Protein AF-A0A932C5V2-F1 (afdb_monomer_lite)

pLDDT: mean 72.01, std 18.65, range [31.61, 94.44]

Foldseek 3Di:
DVLLLVLLVVLLVVLLVLVVVCVVVCCLPPVVVVSVLCVVVNLVSNLVSLLVSLQVVLVPDPVSADALCRLLVSLLSSLLSNLLSNLVSLLCCCVPVNVCSLVRVLVVVLVVLVVVVHDPVLNVVLSVVSSVCPPSNNRSNVSSVVSSVSSSLSSQLNSLLSHPDNDVVSNVVSLVSLLVVLCVVLCVVVVSSPVPDDDDPDPSCPVSVVSSVVSSVVSSVVSVPPDPPPPPPDD

Structure (mmCIF, N/CA/C/O backbone):
data_AF-A0A932C5V2-F1
#
_entry.id   AF-A0A932C5V2-F1
#
loop_
_atom_site.group_PDB
_atom_site.id
_atom_site.type_symbol
_atom_site.label_atom_id
_atom_site.label_alt_id
_atom_site.label_comp_id
_atom_site.label_asym_id
_atom_site.label_entity_id
_atom_site.label_seq_id
_atom_site.pdbx_PDB_ins_code
_atom_site.Cartn_x
_atom_site.Cartn_y
_atom_site.Cartn_z
_atom_site.occupancy
_atom_site.B_iso_or_equiv
_atom_site.auth_seq_id
_atom_site.auth_comp_id
_atom_site.auth_asym_id
_atom_site.auth_atom_id
_atom_site.pdbx_PDB_model_num
ATOM 1 N N . MET A 1 1 ? 6.348 4.954 -20.102 1.00 56.16 1 MET A N 1
ATOM 2 C CA . MET A 1 1 ? 5.196 5.536 -19.348 1.00 56.16 1 MET A CA 1
ATOM 3 C C . MET A 1 1 ? 3.890 4.768 -19.527 1.00 56.16 1 MET A C 1
ATOM 5 O O . MET A 1 1 ? 3.265 4.492 -18.511 1.00 56.16 1 MET A O 1
ATOM 9 N N . LYS A 1 2 ? 3.459 4.425 -20.757 1.00 61.97 2 LYS A N 1
ATOM 10 C CA . LYS A 1 2 ? 2.202 3.673 -20.978 1.00 61.97 2 LYS A CA 1
ATOM 11 C C . LYS A 1 2 ? 2.132 2.383 -20.141 1.00 61.97 2 LYS A C 1
ATOM 13 O O . LYS A 1 2 ? 1.098 2.111 -19.545 1.00 61.97 2 LYS A O 1
ATOM 18 N N . ASN A 1 3 ? 3.258 1.680 -20.006 1.00 80.50 3 ASN A N 1
ATOM 19 C CA . ASN A 1 3 ? 3.347 0.437 -19.241 1.00 80.50 3 ASN A CA 1
ATOM 20 C C . ASN A 1 3 ? 3.127 0.666 -17.736 1.00 80.50 3 ASN A C 1
ATOM 22 O O . ASN A 1 3 ? 2.270 0.027 -17.140 1.00 80.50 3 ASN A O 1
ATOM 26 N N . TYR A 1 4 ? 3.806 1.634 -17.114 1.00 87.94 4 TYR A N 1
ATOM 27 C CA . TYR A 1 4 ? 3.673 1.880 -15.669 1.00 87.94 4 TYR A CA 1
ATOM 28 C C . TYR A 1 4 ? 2.250 2.232 -15.223 1.00 87.94 4 TYR A C 1
ATOM 30 O O . TYR A 1 4 ? 1.791 1.738 -14.196 1.00 87.94 4 TYR A O 1
ATOM 38 N N . ALA A 1 5 ? 1.535 3.051 -15.999 1.00 89.25 5 ALA A N 1
ATOM 39 C CA . ALA A 1 5 ? 0.147 3.388 -15.689 1.00 89.25 5 ALA A CA 1
ATOM 40 C C . ALA A 1 5 ? -0.777 2.163 -15.803 1.00 89.25 5 ALA A C 1
ATOM 42 O O . ALA A 1 5 ? -1.642 1.973 -14.950 1.00 89.25 5 ALA A O 1
ATOM 43 N N . LEU A 1 6 ? -0.555 1.304 -16.807 1.00 92.12 6 LEU A N 1
ATOM 44 C CA . LEU A 1 6 ? -1.294 0.053 -16.978 1.00 92.12 6 LEU A CA 1
ATOM 45 C C . LEU A 1 6 ? -1.080 -0.887 -15.783 1.00 92.12 6 LEU A C 1
ATOM 47 O O . LEU A 1 6 ? -2.052 -1.356 -15.199 1.00 92.12 6 LEU A O 1
ATOM 51 N N . TYR A 1 7 ? 0.170 -1.118 -15.371 1.00 91.06 7 TYR A N 1
ATOM 52 C CA . TYR A 1 7 ? 0.460 -1.956 -14.202 1.00 91.06 7 TYR A CA 1
ATOM 53 C C . TYR A 1 7 ? -0.066 -1.343 -12.899 1.00 91.06 7 TYR A C 1
ATOM 55 O O . TYR A 1 7 ? -0.495 -2.081 -12.017 1.00 91.06 7 TYR A O 1
ATOM 63 N N . GLY A 1 8 ? -0.105 -0.012 -12.786 1.00 91.44 8 GLY A N 1
ATOM 64 C CA . GLY A 1 8 ? -0.752 0.675 -11.665 1.00 91.44 8 GLY A CA 1
ATOM 65 C C . GLY A 1 8 ? -2.262 0.427 -11.616 1.00 91.44 8 GLY A C 1
ATOM 66 O O . GLY A 1 8 ? -2.806 0.142 -10.549 1.00 91.44 8 GLY A O 1
ATOM 67 N N . LEU A 1 9 ? -2.931 0.461 -12.772 1.00 93.75 9 LEU A N 1
ATOM 68 C CA . LEU A 1 9 ? -4.352 0.135 -12.895 1.00 93.75 9 LEU A CA 1
ATOM 69 C C . LEU A 1 9 ? -4.626 -1.342 -12.585 1.00 93.75 9 LEU A C 1
ATOM 71 O O . LEU A 1 9 ? -5.523 -1.638 -11.800 1.00 93.75 9 LEU A O 1
ATOM 75 N N . ILE A 1 10 ? -3.833 -2.259 -13.150 1.00 93.62 10 ILE A N 1
ATOM 76 C CA . ILE A 1 10 ? -3.930 -3.701 -12.870 1.00 93.62 10 ILE A CA 1
ATOM 77 C C . ILE A 1 10 ? -3.758 -3.953 -11.371 1.00 93.62 10 ILE A C 1
ATOM 79 O O . ILE A 1 10 ? -4.532 -4.709 -10.788 1.00 93.62 10 ILE A O 1
ATOM 83 N N . ASN A 1 11 ? -2.790 -3.285 -10.736 1.00 92.94 11 ASN A N 1
ATOM 84 C CA . ASN A 1 11 ? -2.569 -3.396 -9.301 1.00 92.94 11 ASN A CA 1
ATOM 85 C C . ASN A 1 11 ? -3.788 -2.947 -8.492 1.00 92.94 11 ASN A C 1
ATOM 87 O O . ASN A 1 11 ? -4.226 -3.666 -7.597 1.00 92.94 11 ASN A O 1
ATOM 91 N N . ALA A 1 12 ? -4.347 -1.781 -8.817 1.00 93.19 12 ALA A N 1
ATOM 92 C CA . ALA A 1 12 ? -5.523 -1.267 -8.125 1.00 93.19 12 ALA A CA 1
ATOM 93 C C . ALA A 1 12 ? -6.726 -2.204 -8.276 1.00 93.19 12 ALA A C 1
ATOM 95 O O . ALA A 1 12 ? -7.346 -2.579 -7.286 1.00 93.19 12 ALA A O 1
ATOM 96 N N . VAL A 1 13 ? -7.007 -2.659 -9.500 1.00 94.12 13 VAL A N 1
ATOM 97 C CA . VAL A 1 13 ? -8.107 -3.595 -9.769 1.00 94.12 13 VAL A CA 1
ATOM 98 C C . VAL A 1 13 ? -7.901 -4.913 -9.021 1.00 94.12 13 VAL A C 1
ATOM 100 O O . VAL A 1 13 ? -8.832 -5.392 -8.379 1.00 94.12 13 VAL A O 1
ATOM 103 N N . ALA A 1 14 ? -6.693 -5.481 -9.042 1.00 92.62 14 ALA A N 1
ATOM 104 C CA . ALA A 1 14 ? -6.392 -6.725 -8.336 1.00 92.62 14 ALA A CA 1
ATOM 105 C C . ALA A 1 14 ? -6.593 -6.591 -6.818 1.00 92.62 14 ALA A C 1
ATOM 107 O O . ALA A 1 14 ? -7.247 -7.436 -6.205 1.00 92.62 14 ALA A O 1
ATOM 108 N N . VAL A 1 15 ? -6.081 -5.512 -6.217 1.00 89.62 15 VAL A N 1
ATOM 109 C CA . VAL A 1 15 ? -6.231 -5.234 -4.780 1.00 89.62 15 VAL A CA 1
ATOM 110 C C . VAL A 1 15 ? -7.696 -4.995 -4.412 1.00 89.62 15 VAL A C 1
ATOM 112 O O . VAL A 1 15 ? -8.163 -5.532 -3.408 1.00 89.62 15 VAL A O 1
ATOM 115 N N . THR A 1 16 ? -8.443 -4.247 -5.226 1.00 90.50 16 THR A N 1
ATOM 116 C CA . THR A 1 16 ? -9.878 -4.006 -5.027 1.00 90.50 16 THR A CA 1
ATOM 117 C C . THR A 1 16 ? -10.687 -5.298 -5.099 1.00 90.50 16 THR A C 1
ATOM 119 O O . THR A 1 16 ? -11.446 -5.582 -4.176 1.00 90.50 16 THR A O 1
ATOM 122 N N . LEU A 1 17 ? -10.508 -6.109 -6.146 1.00 91.88 17 LEU A N 1
ATOM 123 C CA . LEU A 1 17 ? -11.233 -7.374 -6.301 1.00 91.88 17 LEU A CA 1
ATOM 124 C C . LEU A 1 17 ? -10.942 -8.333 -5.147 1.00 91.88 17 LEU A C 1
ATOM 126 O O . LEU A 1 17 ? -11.855 -8.953 -4.606 1.00 91.88 17 LEU A O 1
ATOM 130 N N . PHE A 1 18 ? -9.680 -8.419 -4.731 1.00 88.88 18 PHE A N 1
ATOM 131 C CA . PHE A 1 18 ? -9.296 -9.260 -3.606 1.00 88.88 18 PHE A CA 1
ATOM 132 C C . PHE A 1 18 ? -9.854 -8.723 -2.280 1.00 88.88 18 PHE A C 1
ATOM 134 O O . PHE A 1 18 ? -10.326 -9.497 -1.454 1.00 88.88 18 PHE A O 1
ATOM 141 N N . SER A 1 19 ? -9.874 -7.402 -2.082 1.00 86.44 19 SER A N 1
ATOM 142 C CA . SER A 1 19 ? -10.483 -6.776 -0.901 1.00 86.44 19 SER A CA 1
ATOM 143 C C . SER A 1 19 ? -11.994 -7.027 -0.823 1.00 86.44 19 SER A C 1
ATOM 145 O O . SER A 1 19 ? -12.497 -7.369 0.248 1.00 86.44 19 SER A O 1
ATOM 147 N N . LEU A 1 20 ? -12.705 -6.951 -1.953 1.00 87.06 20 LEU A N 1
ATOM 148 C CA . LEU A 1 20 ? -14.120 -7.326 -2.038 1.00 87.06 20 LEU A CA 1
ATOM 149 C C . LEU A 1 20 ? -14.332 -8.809 -1.733 1.00 87.06 20 LEU A C 1
ATOM 151 O O . LEU A 1 20 ? -15.267 -9.152 -1.016 1.00 87.06 20 LEU A O 1
ATOM 155 N N . LEU A 1 21 ? -13.454 -9.687 -2.221 1.00 88.50 21 LEU A N 1
ATOM 156 C CA . LEU A 1 21 ? -13.521 -11.111 -1.907 1.00 88.50 21 LEU A CA 1
ATOM 157 C C . LEU A 1 21 ? -13.385 -11.350 -0.398 1.00 88.50 21 LEU A C 1
ATOM 159 O O . LEU A 1 21 ? -14.211 -12.057 0.164 1.00 88.50 21 LEU A O 1
ATOM 163 N N . LEU A 1 22 ? -12.429 -10.695 0.273 1.00 84.50 22 LEU A N 1
ATOM 164 C CA . LEU A 1 22 ? -12.279 -10.784 1.734 1.00 84.50 22 LEU A CA 1
ATOM 165 C C . LEU A 1 22 ? -13.505 -10.267 2.495 1.00 84.50 22 LEU A C 1
ATOM 167 O O . LEU A 1 22 ? -13.818 -10.770 3.575 1.00 84.50 22 LEU A O 1
ATOM 171 N N . TYR A 1 23 ? -14.181 -9.255 1.954 1.00 83.75 23 TYR A N 1
ATOM 172 C CA . TYR A 1 23 ? -15.435 -8.766 2.511 1.00 83.75 23 TYR A CA 1
ATOM 173 C C . TYR A 1 23 ? -16.558 -9.802 2.356 1.00 83.75 23 TYR A C 1
ATOM 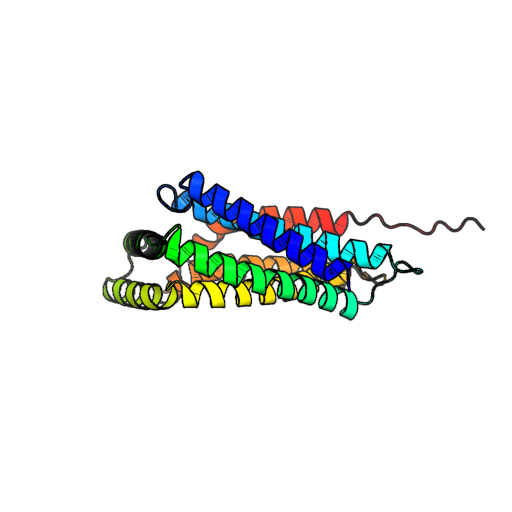175 O O . TYR A 1 23 ? -17.176 -10.174 3.350 1.00 83.75 23 TYR A O 1
ATOM 183 N N . PHE A 1 24 ? -16.773 -10.333 1.147 1.00 84.38 24 PHE A N 1
ATOM 184 C CA . PHE A 1 24 ? -17.824 -11.325 0.886 1.00 84.38 24 PHE A CA 1
ATOM 185 C C . PHE A 1 24 ? -17.609 -12.653 1.616 1.00 84.38 24 PHE A C 1
ATOM 187 O O . PHE A 1 24 ? -18.580 -13.310 1.976 1.00 84.38 24 PHE A O 1
ATOM 194 N N . THR A 1 25 ? -16.361 -13.051 1.869 1.00 83.44 25 THR A N 1
ATOM 195 C CA . THR A 1 25 ? -16.049 -14.259 2.648 1.00 83.44 25 THR A CA 1
ATOM 196 C C . THR A 1 25 ? -16.114 -14.035 4.163 1.00 83.44 25 THR A C 1
ATOM 198 O O . THR A 1 25 ? -15.687 -14.906 4.916 1.00 83.44 25 THR A O 1
ATOM 201 N N . GLY A 1 26 ? -16.554 -12.862 4.631 1.00 79.44 26 GLY A N 1
ATOM 202 C CA . GLY A 1 26 ? -16.666 -12.544 6.059 1.00 79.44 26 GLY A CA 1
ATOM 203 C C . GLY A 1 26 ? -15.327 -12.379 6.790 1.00 79.44 26 GLY A C 1
ATOM 204 O O . GLY A 1 26 ? -15.296 -12.181 8.003 1.00 79.44 26 GLY A O 1
ATOM 205 N N . LEU A 1 27 ? -14.195 -12.400 6.074 1.00 77.75 27 LEU A N 1
ATOM 206 C CA . LEU A 1 27 ? -12.857 -12.247 6.665 1.00 77.75 27 LEU A CA 1
ATOM 207 C C . LEU A 1 27 ? -12.605 -10.813 7.159 1.00 77.75 27 LEU A C 1
ATOM 209 O O . LEU A 1 27 ? -11.683 -10.575 7.933 1.00 77.75 27 LEU A O 1
ATOM 213 N N . GLN A 1 28 ? -13.421 -9.846 6.732 1.00 66.81 28 GLN A N 1
ATOM 214 C CA . GLN A 1 28 ? -13.396 -8.470 7.242 1.00 66.81 28 GLN A CA 1
ATOM 215 C C . GLN A 1 28 ? -14.442 -8.188 8.334 1.00 66.81 28 GLN A C 1
ATOM 217 O O . GLN A 1 28 ? -14.478 -7.065 8.836 1.00 66.81 28 GLN A O 1
ATOM 222 N N . THR A 1 29 ? -15.293 -9.157 8.683 1.00 72.38 29 THR A N 1
ATOM 223 C CA . THR A 1 29 ? -16.414 -8.965 9.617 1.00 72.38 29 THR A CA 1
ATOM 224 C C . THR A 1 29 ? -16.396 -10.004 10.737 1.00 72.38 29 THR A C 1
ATOM 226 O O . THR A 1 29 ? -16.117 -9.659 11.880 1.00 72.38 29 THR A O 1
ATOM 229 N N . GLU A 1 30 ? -16.634 -11.274 10.415 1.00 69.12 30 GLU A N 1
ATOM 230 C CA . GLU A 1 30 ? -16.841 -12.360 11.384 1.00 69.12 30 GLU A CA 1
ATOM 231 C C . GLU A 1 30 ? -15.536 -13.075 11.763 1.00 69.12 30 GLU A C 1
ATOM 233 O O . GLU A 1 30 ? -15.346 -13.463 12.914 1.00 69.12 30 GLU A O 1
ATOM 238 N N . HIS A 1 31 ? -14.603 -13.198 10.816 1.00 75.50 31 HIS A N 1
ATOM 239 C CA . HIS A 1 31 ? -13.351 -13.947 10.979 1.00 75.50 31 HIS A CA 1
ATOM 240 C C . HIS A 1 31 ? -12.123 -13.035 10.912 1.00 75.50 31 HIS A C 1
ATOM 242 O O . HIS A 1 31 ? -11.203 -13.248 10.119 1.00 75.50 31 HIS A O 1
ATOM 248 N N . LEU A 1 32 ? -12.121 -11.971 11.720 1.00 70.12 32 LEU A N 1
ATOM 249 C CA . LEU A 1 32 ? -11.043 -10.973 11.748 1.00 70.12 32 LEU A CA 1
ATOM 250 C C . LEU A 1 32 ? -9.691 -11.536 12.206 1.00 70.12 32 LEU A C 1
ATOM 252 O O . LEU A 1 32 ? -8.641 -11.057 11.775 1.00 70.12 32 LEU A O 1
ATOM 256 N N . ASP A 1 33 ? -9.706 -12.555 13.058 1.00 67.88 33 ASP A N 1
ATOM 257 C CA . ASP A 1 33 ? -8.522 -13.278 13.518 1.00 67.88 33 ASP A CA 1
ATOM 258 C C . ASP A 1 33 ? -7.743 -13.898 12.350 1.00 67.88 33 ASP A C 1
ATOM 260 O O . ASP A 1 33 ? -6.527 -13.721 12.252 1.00 67.88 33 ASP A O 1
ATOM 264 N N . ILE A 1 34 ? -8.451 -14.532 11.415 1.00 71.50 34 ILE A N 1
ATOM 265 C CA . ILE A 1 34 ? -7.886 -15.103 10.189 1.00 71.50 34 ILE A CA 1
ATOM 266 C C . ILE A 1 34 ? -7.685 -14.005 9.134 1.00 71.50 34 ILE A C 1
ATOM 268 O O . ILE A 1 34 ? -6.662 -13.966 8.446 1.00 71.50 34 ILE A O 1
ATOM 272 N N . GLY A 1 35 ? -8.628 -13.071 9.027 1.00 67.31 35 GLY A N 1
ATOM 273 C CA . GLY A 1 35 ? -8.656 -12.019 8.014 1.00 67.31 35 GLY A CA 1
ATOM 274 C C . GLY A 1 35 ? -7.445 -11.093 8.026 1.00 67.31 35 GLY A C 1
ATOM 275 O O . GLY A 1 35 ? -6.959 -10.708 6.959 1.00 67.31 35 GLY A O 1
ATOM 276 N N . VAL A 1 36 ? -6.882 -10.799 9.204 1.00 67.56 36 VAL A N 1
ATOM 277 C CA . VAL A 1 36 ? -5.630 -10.026 9.311 1.00 67.56 36 VAL A CA 1
ATOM 278 C C . VAL A 1 36 ? -4.467 -10.741 8.612 1.00 67.56 36 VAL A C 1
ATOM 280 O O . VAL A 1 36 ? -3.609 -10.081 8.026 1.00 67.56 36 VAL A O 1
ATOM 283 N N . HIS A 1 37 ? -4.442 -12.076 8.591 1.00 72.06 37 HIS A N 1
ATOM 284 C CA . HIS A 1 37 ? -3.401 -12.820 7.882 1.00 72.06 37 HIS A CA 1
ATOM 285 C C . HIS A 1 37 ? -3.577 -12.770 6.358 1.00 72.06 37 HIS A C 1
ATOM 287 O O . HIS A 1 37 ? -2.590 -12.717 5.622 1.00 72.06 37 HIS A O 1
ATOM 293 N N . PHE A 1 38 ? -4.816 -12.709 5.871 1.00 73.88 38 PHE A N 1
ATOM 294 C CA . PHE A 1 38 ? -5.101 -12.589 4.439 1.00 73.88 38 PHE A CA 1
ATOM 295 C C . PHE A 1 38 ? -4.723 -11.219 3.860 1.00 73.88 38 PHE A C 1
ATOM 297 O O . PHE A 1 38 ? -4.444 -11.120 2.665 1.00 73.88 38 PHE A O 1
ATOM 304 N N . GLN A 1 39 ? -4.608 -10.179 4.692 1.00 70.75 39 GLN A N 1
ATOM 305 C CA . GLN A 1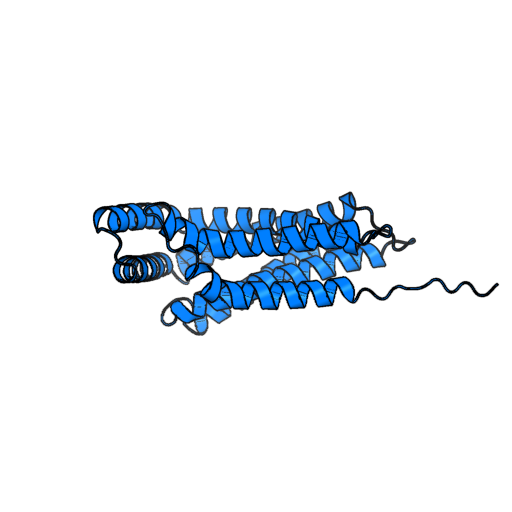 39 ? -4.078 -8.875 4.267 1.00 70.75 39 GLN A CA 1
ATOM 306 C C . GLN A 1 39 ? -2.636 -8.978 3.737 1.00 70.75 39 GLN A C 1
ATOM 308 O O . GLN A 1 39 ? -2.239 -8.209 2.863 1.00 70.75 39 GLN A O 1
ATOM 313 N N . TRP A 1 40 ? -1.852 -9.968 4.179 1.00 71.88 40 TRP A N 1
ATOM 314 C CA . TRP A 1 40 ? -0.512 -10.198 3.633 1.00 71.88 40 TRP A CA 1
ATOM 315 C C . TRP A 1 40 ? -0.536 -10.649 2.170 1.00 71.88 40 TRP A C 1
ATOM 317 O O . TRP A 1 40 ? 0.374 -10.308 1.415 1.00 71.88 40 TRP A O 1
ATOM 327 N N . LEU A 1 41 ? -1.588 -11.347 1.731 1.00 78.94 41 LEU A N 1
ATOM 328 C CA . LEU A 1 41 ? -1.737 -11.749 0.329 1.00 78.94 41 LEU A CA 1
ATOM 329 C C . LEU A 1 41 ? -1.926 -10.535 -0.589 1.00 78.94 41 LEU A C 1
ATOM 331 O O . LEU A 1 41 ? -1.416 -10.537 -1.711 1.00 78.94 41 LEU A O 1
ATOM 335 N N . LEU A 1 42 ? -2.569 -9.467 -0.103 1.00 82.38 42 LEU A N 1
ATOM 336 C CA . LEU A 1 42 ? -2.682 -8.198 -0.833 1.00 82.38 42 LEU A CA 1
ATOM 337 C C . LEU A 1 42 ? -1.312 -7.545 -1.053 1.00 82.38 42 LEU A C 1
ATOM 339 O O . LEU A 1 42 ? -1.022 -7.060 -2.151 1.00 82.38 42 LEU A O 1
ATOM 343 N N . ALA A 1 43 ? -0.448 -7.574 -0.034 1.00 81.56 43 ALA A N 1
ATOM 344 C CA . ALA A 1 43 ? 0.911 -7.047 -0.129 1.00 81.56 43 ALA A CA 1
ATOM 345 C C . ALA A 1 43 ? 1.768 -7.852 -1.122 1.00 81.56 43 ALA A C 1
ATOM 347 O O . ALA A 1 43 ? 2.463 -7.265 -1.952 1.00 81.56 43 ALA A O 1
ATOM 348 N N . ILE A 1 44 ? 1.675 -9.188 -1.093 1.00 82.81 44 ILE A N 1
ATOM 349 C CA . ILE A 1 44 ? 2.374 -10.066 -2.049 1.00 82.81 44 ILE A CA 1
ATOM 350 C C . ILE A 1 44 ? 1.888 -9.803 -3.474 1.00 82.81 44 ILE A C 1
ATOM 352 O O . ILE A 1 44 ? 2.702 -9.619 -4.376 1.00 82.81 44 ILE A O 1
ATOM 356 N N . THR A 1 45 ? 0.570 -9.748 -3.671 1.00 85.12 45 THR A N 1
ATOM 357 C CA . THR A 1 45 ? -0.034 -9.471 -4.980 1.00 85.12 45 THR A CA 1
ATOM 358 C C . THR A 1 45 ? 0.473 -8.140 -5.526 1.00 85.12 45 THR A C 1
ATOM 360 O O . THR A 1 45 ? 0.935 -8.075 -6.665 1.00 85.12 45 THR A O 1
ATOM 363 N N . SER A 1 46 ? 0.502 -7.104 -4.681 1.00 87.50 46 SER A N 1
ATOM 364 C CA . SER A 1 46 ? 1.012 -5.790 -5.073 1.00 87.50 46 SER A CA 1
ATOM 365 C C . SER A 1 46 ? 2.489 -5.815 -5.450 1.00 87.50 46 SER A C 1
ATOM 367 O O . SER A 1 46 ? 2.889 -5.245 -6.467 1.00 87.50 46 SER A O 1
ATOM 369 N N . PHE A 1 47 ? 3.308 -6.515 -4.665 1.00 87.38 47 PHE A N 1
ATOM 370 C CA . PHE A 1 47 ? 4.728 -6.677 -4.956 1.00 87.38 47 PHE A CA 1
ATOM 371 C C . PHE A 1 47 ? 4.960 -7.367 -6.307 1.00 87.38 47 PHE A C 1
ATOM 373 O O . PHE A 1 47 ? 5.773 -6.897 -7.105 1.00 87.38 47 PHE A O 1
ATOM 380 N N . VAL A 1 48 ? 4.242 -8.460 -6.584 1.00 86.81 48 VAL A N 1
ATOM 381 C CA . VAL A 1 48 ? 4.381 -9.223 -7.835 1.00 86.81 48 VAL A CA 1
ATOM 382 C C . VAL A 1 48 ? 3.986 -8.371 -9.039 1.00 86.81 48 VAL A C 1
ATOM 384 O O . VAL A 1 48 ? 4.710 -8.356 -10.032 1.00 86.81 48 VAL A O 1
ATOM 387 N N . ILE A 1 49 ? 2.891 -7.615 -8.954 1.00 89.50 49 ILE A N 1
ATOM 388 C CA . ILE A 1 49 ? 2.442 -6.755 -10.059 1.00 89.50 49 ILE A CA 1
ATOM 389 C C . ILE A 1 49 ? 3.447 -5.628 -10.321 1.00 89.50 49 ILE A C 1
ATOM 391 O O . ILE A 1 49 ? 3.796 -5.372 -11.475 1.00 89.50 49 ILE A O 1
ATOM 395 N N . ILE A 1 50 ? 3.972 -4.995 -9.267 1.00 89.44 50 ILE A N 1
ATOM 396 C CA . ILE A 1 50 ? 5.019 -3.972 -9.398 1.00 89.44 50 ILE A CA 1
ATOM 397 C C . ILE A 1 50 ? 6.288 -4.577 -10.007 1.00 89.44 50 ILE A C 1
ATOM 399 O O . ILE A 1 50 ? 6.879 -3.979 -10.906 1.00 89.44 50 ILE A O 1
ATOM 403 N N . TYR A 1 51 ? 6.685 -5.778 -9.579 1.00 87.00 51 TYR A N 1
ATOM 404 C CA . TYR A 1 51 ? 7.814 -6.497 -10.165 1.00 87.00 51 TYR A CA 1
ATOM 405 C C . TYR A 1 51 ? 7.630 -6.750 -11.658 1.00 87.00 51 TYR A C 1
ATOM 407 O O . TYR A 1 51 ? 8.540 -6.452 -12.431 1.00 87.00 51 TYR A O 1
ATOM 415 N N . LEU A 1 52 ? 6.464 -7.256 -12.066 1.00 86.81 52 LEU A N 1
ATOM 416 C CA . LEU A 1 52 ? 6.156 -7.506 -13.472 1.00 86.81 52 LEU A CA 1
ATOM 417 C C . LEU A 1 52 ? 6.172 -6.209 -14.285 1.00 86.81 52 LEU A C 1
ATOM 419 O O . LEU A 1 52 ? 6.767 -6.190 -15.355 1.00 86.81 52 LEU A O 1
ATOM 423 N N . GLY A 1 53 ? 5.626 -5.112 -13.756 1.00 87.94 53 GLY A N 1
ATOM 424 C CA . GLY A 1 53 ? 5.640 -3.827 -14.458 1.00 87.94 53 GLY A CA 1
ATOM 425 C C . GLY A 1 53 ? 7.033 -3.218 -14.618 1.00 87.94 53 GLY A C 1
ATOM 426 O O . GLY A 1 53 ? 7.357 -2.658 -15.664 1.00 87.94 53 GLY A O 1
ATOM 427 N N . VAL A 1 54 ? 7.886 -3.361 -13.604 1.00 87.50 54 VAL A N 1
ATOM 428 C CA . VAL A 1 54 ? 9.294 -2.934 -13.657 1.00 87.50 54 VAL A CA 1
ATOM 429 C C . VAL A 1 54 ? 10.101 -3.841 -14.599 1.00 87.50 54 VAL A C 1
ATOM 431 O O . VAL A 1 54 ? 10.966 -3.356 -15.327 1.00 87.50 54 VAL A O 1
ATOM 434 N N . LYS A 1 55 ? 9.814 -5.147 -14.615 1.00 84.81 55 LYS A N 1
ATOM 435 C CA . LYS A 1 55 ? 10.453 -6.123 -15.507 1.00 84.81 55 LYS A CA 1
ATOM 436 C C . LYS A 1 55 ? 10.088 -5.872 -16.975 1.00 84.81 55 LYS A C 1
ATOM 438 O O . LYS A 1 55 ? 10.990 -5.809 -17.803 1.00 84.81 55 LYS A O 1
ATOM 443 N N . GLU A 1 56 ? 8.813 -5.653 -17.278 1.00 86.94 56 GLU A N 1
ATOM 444 C CA . GLU A 1 56 ? 8.329 -5.368 -18.635 1.00 86.94 56 GLU A CA 1
ATOM 445 C C . GLU A 1 56 ? 8.985 -4.103 -19.217 1.00 86.94 56 GLU A C 1
ATOM 447 O O . GLU A 1 56 ? 9.457 -4.091 -20.356 1.00 86.94 56 GLU A O 1
ATOM 452 N N . GLU A 1 57 ? 9.111 -3.025 -18.429 1.00 85.88 57 GLU A N 1
ATOM 453 C CA . GLU A 1 57 ? 9.806 -1.823 -18.916 1.00 85.88 57 GLU A CA 1
ATOM 454 C C . GLU A 1 57 ? 11.296 -2.092 -19.183 1.00 85.88 57 GLU A C 1
ATOM 456 O O . GLU A 1 57 ? 11.899 -1.485 -20.066 1.00 85.88 57 GLU A O 1
ATOM 461 N N . ARG A 1 58 ? 11.928 -3.002 -18.440 1.00 82.94 58 ARG A N 1
ATOM 462 C CA . ARG A 1 58 ? 13.305 -3.390 -18.744 1.00 82.94 58 ARG A CA 1
ATOM 463 C C . ARG A 1 58 ? 13.382 -4.152 -20.066 1.00 82.94 58 ARG A C 1
ATOM 465 O O . ARG A 1 58 ? 14.275 -3.863 -20.854 1.00 82.94 58 ARG A O 1
ATOM 472 N N . GLU A 1 59 ? 12.489 -5.108 -20.299 1.00 83.25 59 GLU A N 1
ATOM 473 C CA . GLU A 1 59 ? 12.513 -5.975 -21.487 1.00 83.25 59 GLU A CA 1
ATOM 474 C C . GLU A 1 59 ? 12.167 -5.219 -22.776 1.00 83.25 59 GLU A C 1
ATOM 476 O O . GLU A 1 59 ? 12.711 -5.518 -23.836 1.00 83.25 59 GLU A O 1
ATOM 481 N N . THR A 1 60 ? 11.345 -4.176 -22.675 1.00 84.38 60 THR A N 1
ATOM 482 C CA . THR A 1 60 ? 10.997 -3.297 -23.804 1.00 84.38 60 THR A CA 1
ATOM 483 C C . THR A 1 60 ? 12.107 -2.311 -24.190 1.00 84.38 60 THR A C 1
ATOM 485 O O . THR A 1 60 ? 12.004 -1.648 -25.225 1.00 84.38 60 THR A O 1
ATOM 488 N N . ARG A 1 61 ? 13.185 -2.191 -23.399 1.00 83.31 61 ARG A N 1
ATOM 489 C CA . ARG A 1 61 ? 14.329 -1.331 -23.741 1.00 83.31 61 ARG A CA 1
ATOM 490 C C . ARG A 1 61 ? 15.250 -2.014 -24.757 1.00 83.31 61 ARG A C 1
ATOM 492 O O . ARG A 1 61 ? 15.551 -3.192 -24.580 1.00 83.31 61 ARG A O 1
ATOM 499 N N . PRO A 1 62 ? 15.793 -1.278 -25.748 1.00 77.44 62 PRO A N 1
ATOM 500 C CA . PRO A 1 62 ? 16.647 -1.853 -26.795 1.00 77.44 62 PRO A CA 1
ATOM 501 C C . PRO A 1 62 ? 17.887 -2.583 -26.267 1.00 77.44 62 PRO A C 1
ATOM 503 O O . PRO A 1 62 ? 18.334 -3.558 -26.857 1.00 77.44 62 PRO A O 1
ATOM 506 N N . ASP A 1 63 ? 18.449 -2.110 -25.156 1.00 77.88 63 ASP A N 1
ATOM 507 C CA . ASP A 1 63 ? 19.634 -2.679 -24.516 1.00 77.88 63 ASP A CA 1
ATOM 508 C C . ASP A 1 63 ? 19.285 -3.639 -23.363 1.00 77.88 63 ASP A C 1
ATOM 510 O O . ASP A 1 63 ? 20.175 -4.226 -22.745 1.00 77.88 63 ASP A O 1
ATOM 514 N N . GLN A 1 64 ? 17.993 -3.787 -23.045 1.00 76.50 64 GLN A N 1
ATOM 515 C CA . GLN A 1 64 ? 17.475 -4.519 -21.885 1.00 76.50 64 GLN A CA 1
ATOM 516 C C . GLN A 1 64 ? 18.155 -4.126 -20.561 1.00 76.50 64 GLN A C 1
ATOM 518 O O . GLN A 1 64 ? 18.209 -4.910 -19.594 1.00 76.50 64 GLN A O 1
ATOM 523 N N . ARG A 1 65 ? 18.709 -2.905 -20.494 1.00 74.12 65 ARG A N 1
ATOM 524 C CA . ARG A 1 65 ? 19.380 -2.379 -19.304 1.00 74.12 65 ARG A CA 1
ATOM 525 C C . ARG A 1 65 ? 18.453 -1.402 -18.618 1.00 74.12 65 ARG A C 1
ATOM 527 O O . ARG A 1 65 ? 17.863 -0.512 -19.223 1.00 74.12 65 ARG A O 1
ATOM 534 N N . MET A 1 66 ? 18.392 -1.528 -17.302 1.00 80.06 66 MET A N 1
ATOM 535 C CA . MET A 1 66 ? 17.728 -0.550 -16.465 1.00 80.06 66 MET A CA 1
ATOM 536 C C . MET A 1 66 ? 18.689 -0.045 -15.397 1.00 80.06 66 MET A C 1
ATOM 538 O O . MET A 1 66 ? 19.469 -0.808 -14.823 1.00 80.06 66 MET A O 1
ATOM 542 N N . SER A 1 67 ? 18.673 1.268 -15.173 1.00 84.12 67 SER A N 1
ATOM 543 C CA . SER A 1 67 ? 19.428 1.893 -14.091 1.00 84.12 67 SER A CA 1
ATOM 544 C C . SER A 1 67 ? 18.667 1.750 -12.774 1.00 84.12 67 SER A C 1
ATOM 546 O O . SER A 1 67 ? 17.441 1.666 -12.755 1.00 84.12 67 SER A O 1
ATOM 548 N N . TYR A 1 68 ? 19.381 1.812 -11.652 1.00 79.81 68 TYR A N 1
ATOM 549 C CA . TYR A 1 68 ? 18.761 1.739 -10.328 1.00 79.81 68 TYR A CA 1
ATOM 550 C C . TYR A 1 68 ? 17.643 2.781 -10.140 1.00 79.81 68 TYR A C 1
ATOM 552 O O . TYR A 1 68 ? 16.549 2.453 -9.691 1.00 79.81 68 TYR A O 1
ATOM 560 N N . GLY A 1 69 ? 17.899 4.033 -10.538 1.00 82.06 69 GLY A N 1
ATOM 561 C CA . GLY A 1 69 ? 16.924 5.120 -10.421 1.00 82.06 69 GLY A CA 1
ATOM 562 C C . GLY A 1 69 ? 15.699 4.938 -11.317 1.00 82.06 69 GLY A C 1
ATOM 563 O O . GLY A 1 69 ? 14.604 5.319 -10.920 1.00 82.06 69 GLY A O 1
ATOM 564 N N . SER A 1 70 ? 15.852 4.309 -12.489 1.00 85.62 70 SER A N 1
ATOM 565 C CA . SER A 1 70 ? 14.705 4.012 -13.359 1.00 85.62 70 SER A CA 1
ATOM 566 C C . SER A 1 70 ? 13.868 2.844 -12.839 1.00 85.62 70 SER A C 1
ATOM 568 O O . SER A 1 70 ? 12.646 2.924 -12.903 1.00 85.62 70 SER A O 1
ATOM 570 N N . ALA A 1 71 ? 14.490 1.830 -12.230 1.00 85.94 71 ALA A N 1
ATOM 571 C CA . ALA A 1 71 ? 13.778 0.746 -11.554 1.00 85.94 71 ALA A CA 1
ATOM 572 C C . ALA A 1 71 ? 12.983 1.241 -10.334 1.00 85.94 71 ALA A C 1
ATOM 574 O O . ALA A 1 71 ? 11.795 0.950 -10.196 1.00 85.94 71 ALA A O 1
ATOM 575 N N . PHE A 1 72 ? 13.629 2.036 -9.475 1.00 89.06 72 PHE A N 1
ATOM 576 C CA . PHE A 1 72 ? 12.990 2.645 -8.310 1.00 89.06 72 PHE A CA 1
ATOM 577 C C . PHE A 1 72 ? 11.870 3.609 -8.724 1.00 89.06 72 PHE A C 1
ATOM 579 O O . PHE A 1 72 ? 10.748 3.498 -8.233 1.00 89.06 72 PHE A O 1
ATOM 586 N N . GLY A 1 73 ? 12.148 4.512 -9.669 1.00 89.31 73 GLY A N 1
ATOM 587 C CA . GLY A 1 73 ? 11.157 5.455 -10.186 1.00 89.31 73 GLY A CA 1
ATOM 588 C C . GLY A 1 73 ? 9.965 4.755 -10.840 1.00 89.31 73 GLY A C 1
ATOM 589 O O . GLY A 1 73 ? 8.832 5.171 -10.626 1.00 89.31 73 GLY A O 1
ATOM 590 N N . GLY A 1 74 ? 10.196 3.657 -11.567 1.00 90.88 74 GLY A N 1
ATOM 591 C CA . GLY A 1 74 ? 9.133 2.831 -12.142 1.00 90.88 74 GLY A CA 1
ATOM 592 C C . GLY A 1 74 ? 8.201 2.253 -11.075 1.00 90.88 74 GLY A C 1
ATOM 593 O O . GLY A 1 74 ? 6.987 2.409 -11.177 1.00 90.88 74 GLY A O 1
ATOM 594 N N . ALA A 1 75 ? 8.755 1.669 -10.009 1.00 91.31 75 ALA A N 1
ATOM 595 C CA . ALA A 1 75 ? 7.961 1.134 -8.901 1.00 91.31 75 ALA A CA 1
ATOM 596 C C . ALA A 1 75 ? 7.142 2.217 -8.175 1.00 91.31 75 ALA A C 1
ATOM 598 O O . ALA A 1 75 ? 5.966 1.998 -7.883 1.00 91.31 75 ALA A O 1
ATOM 599 N N . VAL A 1 76 ? 7.734 3.395 -7.940 1.00 93.69 76 VAL A N 1
ATOM 600 C CA . VAL A 1 76 ? 7.043 4.548 -7.332 1.00 93.69 76 VAL A CA 1
ATOM 601 C C . VAL A 1 76 ? 5.925 5.076 -8.232 1.00 93.69 76 VAL A C 1
ATOM 603 O O . VAL A 1 76 ? 4.857 5.426 -7.742 1.00 93.69 76 VAL A O 1
ATOM 606 N N . LEU A 1 77 ? 6.129 5.127 -9.550 1.00 93.31 77 LEU A N 1
ATOM 607 C CA . LEU A 1 77 ? 5.095 5.578 -10.485 1.00 93.31 77 LEU A CA 1
ATOM 608 C C . LEU A 1 77 ? 3.917 4.599 -10.552 1.00 93.31 77 LEU A C 1
ATOM 610 O O . LEU A 1 77 ? 2.766 5.035 -10.537 1.00 93.31 77 LEU A O 1
ATOM 614 N N . ILE A 1 78 ? 4.192 3.289 -10.580 1.00 93.94 78 ILE A N 1
ATOM 615 C CA . ILE A 1 78 ? 3.151 2.251 -10.531 1.00 93.94 78 ILE A CA 1
ATOM 616 C C . ILE A 1 78 ? 2.335 2.392 -9.239 1.00 93.94 78 ILE A C 1
ATOM 618 O O . ILE A 1 78 ? 1.102 2.400 -9.281 1.00 93.94 78 ILE A O 1
ATOM 622 N N . SER A 1 79 ? 3.005 2.540 -8.091 1.00 93.44 79 SER A N 1
ATOM 623 C CA . SER A 1 79 ? 2.325 2.659 -6.800 1.00 93.44 79 SER A CA 1
ATOM 624 C C . SER A 1 79 ? 1.610 3.989 -6.604 1.00 93.44 79 SER A C 1
ATOM 626 O O . SER A 1 79 ? 0.611 4.020 -5.893 1.00 93.44 79 SER A O 1
ATOM 628 N N . LEU A 1 80 ? 2.060 5.069 -7.245 1.00 94.31 80 LEU A N 1
ATOM 629 C CA . LEU A 1 80 ? 1.359 6.352 -7.249 1.00 94.31 80 LEU A CA 1
ATOM 630 C C . LEU A 1 80 ? 0.000 6.235 -7.941 1.00 94.31 80 LEU A C 1
ATOM 632 O O . LEU A 1 80 ? -1.015 6.623 -7.365 1.00 94.31 80 LEU A O 1
ATOM 636 N N . VAL A 1 81 ? -0.030 5.642 -9.138 1.00 94.44 81 VAL A N 1
ATOM 637 C CA . VAL A 1 81 ? -1.282 5.403 -9.873 1.00 94.44 81 VAL A CA 1
ATOM 638 C C . VAL A 1 81 ? -2.195 4.470 -9.079 1.00 94.44 81 VAL A C 1
ATOM 640 O O . VAL A 1 81 ? -3.367 4.782 -8.873 1.00 94.44 81 VAL A O 1
ATOM 643 N N . ALA A 1 82 ? -1.650 3.362 -8.570 1.00 93.69 82 ALA A N 1
ATOM 644 C CA . ALA A 1 82 ? -2.428 2.430 -7.765 1.00 93.69 82 ALA A CA 1
ATOM 645 C C . ALA A 1 82 ? -2.937 3.062 -6.461 1.00 93.69 82 ALA A C 1
ATOM 647 O O . ALA A 1 82 ? -4.068 2.813 -6.064 1.00 93.69 82 ALA A O 1
ATOM 648 N N . GLY A 1 83 ? -2.136 3.901 -5.803 1.00 92.62 83 GLY A N 1
ATOM 649 C CA . GLY A 1 83 ? -2.480 4.551 -4.541 1.00 92.62 83 GLY A CA 1
ATOM 650 C C . GLY A 1 83 ? -3.647 5.525 -4.670 1.00 92.62 83 GLY A C 1
ATOM 651 O O . GLY A 1 83 ? -4.497 5.563 -3.784 1.00 92.62 83 GLY A O 1
ATOM 652 N N . VAL A 1 84 ? -3.735 6.262 -5.782 1.00 94.06 84 VAL A N 1
ATOM 653 C CA . VAL A 1 84 ? -4.875 7.153 -6.065 1.00 94.06 84 VAL A CA 1
ATOM 654 C C . VAL A 1 84 ? -6.162 6.359 -6.306 1.00 94.06 84 VAL A C 1
ATOM 656 O O . VAL A 1 84 ? -7.229 6.739 -5.833 1.00 94.06 84 VAL A O 1
ATOM 659 N N . LEU A 1 85 ? -6.081 5.237 -7.020 1.00 93.88 85 LEU A N 1
ATOM 660 C CA . LEU A 1 85 ? -7.252 4.392 -7.269 1.00 93.88 85 LEU A CA 1
ATOM 661 C C . LEU A 1 85 ? -7.687 3.637 -6.004 1.00 93.88 85 LEU A C 1
ATOM 663 O O . LEU A 1 85 ? -8.876 3.572 -5.694 1.00 93.88 85 LEU A O 1
ATOM 667 N N . ASN A 1 86 ? -6.724 3.128 -5.234 1.00 90.69 86 ASN A N 1
ATOM 668 C CA . ASN A 1 86 ? -6.970 2.424 -3.979 1.00 90.69 86 ASN A CA 1
ATOM 669 C C . ASN A 1 86 ? -7.549 3.346 -2.903 1.00 90.69 86 ASN A C 1
ATOM 671 O O . ASN A 1 86 ? -8.387 2.895 -2.125 1.00 90.69 86 ASN A O 1
ATOM 675 N N . SER A 1 87 ? -7.143 4.619 -2.850 1.00 90.94 87 SER A N 1
ATOM 676 C CA . SER A 1 87 ? -7.723 5.585 -1.911 1.00 90.94 87 SER A CA 1
ATOM 677 C C . SER A 1 87 ? -9.185 5.873 -2.240 1.00 90.94 87 SER A C 1
ATOM 679 O O . SER A 1 87 ? -10.028 5.859 -1.341 1.00 90.94 87 SER A O 1
ATOM 681 N N . LEU A 1 88 ? -9.514 6.039 -3.526 1.00 93.31 88 LEU A N 1
ATOM 682 C CA . LEU A 1 88 ? -10.893 6.216 -3.975 1.00 93.31 88 LEU A CA 1
ATOM 683 C C . LEU A 1 88 ? -11.752 4.988 -3.648 1.00 93.31 88 LEU A C 1
ATOM 685 O O . LEU A 1 88 ? -12.837 5.127 -3.083 1.00 93.31 88 LEU A O 1
ATOM 689 N N . TYR A 1 89 ? -11.248 3.788 -3.944 1.00 91.25 89 TYR A N 1
ATOM 690 C CA . TYR A 1 89 ? -11.926 2.544 -3.583 1.00 91.25 89 TYR A CA 1
ATOM 691 C C . TYR A 1 89 ? -12.119 2.420 -2.067 1.00 91.25 89 TYR A C 1
ATOM 693 O O . TYR A 1 89 ? -13.229 2.146 -1.622 1.00 91.25 89 TYR A O 1
ATOM 701 N N . ALA A 1 90 ? -11.078 2.661 -1.267 1.00 88.12 90 ALA A N 1
ATOM 702 C CA . ALA A 1 90 ? -11.154 2.571 0.188 1.00 88.12 90 ALA A CA 1
ATOM 703 C C . ALA A 1 90 ? -12.206 3.530 0.763 1.00 88.12 90 ALA A C 1
ATOM 705 O O . ALA A 1 90 ? -12.951 3.145 1.662 1.00 88.12 90 ALA A O 1
ATOM 706 N N . TYR A 1 91 ? -12.326 4.743 0.214 1.00 90.94 91 TYR A N 1
ATOM 707 C CA . TYR A 1 91 ? -13.384 5.668 0.613 1.00 90.94 91 TYR A CA 1
ATOM 708 C C . TYR A 1 91 ? -14.776 5.083 0.362 1.00 90.94 91 TYR A C 1
ATOM 710 O O . TYR A 1 91 ? -15.608 5.079 1.269 1.00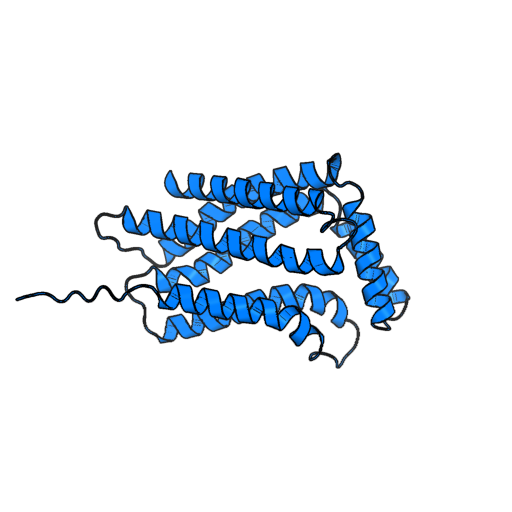 90.94 91 TYR A O 1
ATOM 718 N N . VAL A 1 92 ? -15.024 4.563 -0.843 1.00 92.69 92 VAL A N 1
ATOM 719 C CA . VAL A 1 92 ? -16.321 3.967 -1.198 1.00 92.69 92 VAL A CA 1
ATOM 720 C C . VAL A 1 92 ? -16.601 2.726 -0.346 1.00 92.69 92 VAL A C 1
ATOM 722 O O . VAL A 1 92 ? -17.696 2.590 0.200 1.00 92.69 92 VAL A O 1
ATOM 725 N N . HIS A 1 93 ? -15.604 1.859 -0.172 1.00 88.06 93 HIS A N 1
ATOM 726 C CA . HIS A 1 93 ? -15.721 0.617 0.589 1.00 88.06 93 HIS A CA 1
ATOM 727 C C . HIS A 1 93 ? -16.082 0.885 2.048 1.00 88.06 93 HIS A C 1
ATOM 729 O O . HIS A 1 93 ? -17.079 0.367 2.533 1.00 88.06 93 HIS A O 1
ATOM 735 N N . PHE A 1 94 ? -15.345 1.751 2.743 1.00 85.88 94 PHE A N 1
ATOM 736 C CA . PHE A 1 94 ? -15.598 2.010 4.166 1.00 85.88 94 PHE A CA 1
ATOM 737 C C . PHE A 1 94 ? -16.767 2.965 4.433 1.00 85.88 94 PHE A C 1
ATOM 739 O O . PHE A 1 94 ? -17.277 2.991 5.550 1.00 85.88 94 PHE A O 1
ATOM 746 N N . SER A 1 95 ? -17.208 3.741 3.439 1.00 88.25 95 SER A N 1
ATOM 747 C CA . SER A 1 95 ? -18.355 4.650 3.606 1.00 88.25 95 SER A CA 1
ATOM 748 C C . SER A 1 95 ? -19.696 4.015 3.242 1.00 88.25 95 SER A C 1
ATOM 750 O O . SER A 1 95 ? -20.711 4.430 3.790 1.00 88.25 95 SER A O 1
ATOM 752 N N . TYR A 1 96 ? -19.723 3.038 2.325 1.00 88.56 96 TYR A N 1
ATOM 753 C CA . TYR A 1 96 ? -20.979 2.482 1.797 1.00 88.56 96 TYR A CA 1
ATOM 754 C C . TYR A 1 96 ? -21.077 0.957 1.860 1.00 88.56 96 TYR A C 1
ATOM 756 O O . TYR A 1 96 ? -22.180 0.441 1.999 1.00 88.56 96 TYR A O 1
ATOM 764 N N . VAL A 1 97 ? -19.961 0.229 1.749 1.00 86.69 97 VAL A N 1
ATOM 765 C CA . VAL A 1 97 ? -19.975 -1.245 1.706 1.00 86.69 97 VAL A CA 1
ATOM 766 C C . VAL A 1 97 ? -19.824 -1.825 3.112 1.00 86.69 97 VAL A C 1
ATOM 768 O O . VAL A 1 97 ? -20.630 -2.638 3.549 1.00 86.69 97 VAL A O 1
ATOM 771 N N . ASN A 1 98 ? -18.810 -1.377 3.851 1.00 83.38 98 ASN A N 1
ATOM 772 C CA . ASN A 1 98 ? -18.482 -1.859 5.186 1.00 83.38 98 ASN A CA 1
ATOM 773 C C . ASN A 1 98 ? -18.365 -0.697 6.179 1.00 83.38 98 ASN A C 1
ATOM 775 O O . ASN A 1 98 ? -17.277 -0.347 6.641 1.00 83.38 98 ASN A O 1
ATOM 779 N N . THR A 1 99 ? -19.508 -0.091 6.498 1.00 84.81 99 THR A N 1
ATOM 780 C CA . THR A 1 99 ? -19.608 1.031 7.445 1.00 84.81 99 THR A CA 1
ATOM 781 C C . THR A 1 99 ? -19.255 0.623 8.877 1.00 84.81 99 THR A C 1
ATOM 783 O O . THR A 1 99 ? -18.658 1.407 9.611 1.00 84.81 99 THR A O 1
ATOM 786 N N . ALA A 1 100 ? -19.552 -0.623 9.255 1.00 85.06 100 ALA A N 1
ATOM 787 C CA 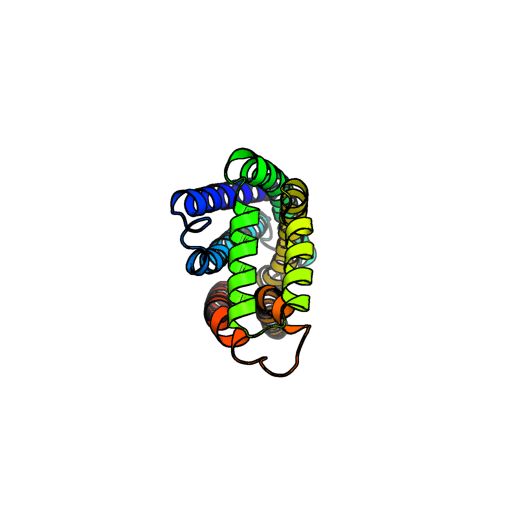. ALA A 1 100 ? -19.271 -1.177 10.580 1.00 85.06 100 ALA A CA 1
ATOM 788 C C . ALA A 1 100 ? -17.818 -1.667 10.755 1.00 85.06 100 ALA A C 1
ATOM 790 O O . ALA A 1 100 ? -17.422 -2.033 11.861 1.00 85.06 100 ALA A O 1
ATOM 791 N N . PHE A 1 101 ? -16.986 -1.630 9.704 1.00 79.94 101 PHE A N 1
ATOM 792 C CA . PHE A 1 101 ? -15.599 -2.107 9.762 1.00 79.94 101 PHE A CA 1
ATOM 793 C C . PHE A 1 101 ? -14.801 -1.485 10.910 1.00 79.94 101 PHE A C 1
ATOM 795 O O . PHE A 1 101 ? -14.051 -2.175 11.600 1.00 79.94 101 PHE A O 1
ATOM 802 N N . SER A 1 102 ? -14.964 -0.175 11.121 1.00 79.00 102 SER A N 1
ATOM 803 C CA . SER A 1 102 ? -14.262 0.538 12.188 1.00 79.00 102 SER A CA 1
ATOM 804 C C . SER A 1 102 ? -14.626 -0.027 13.560 1.00 79.00 102 SER A C 1
ATOM 806 O O . SER A 1 102 ? -13.742 -0.233 14.386 1.00 79.00 102 SER A O 1
ATOM 808 N N . GLU A 1 103 ? -15.906 -0.306 13.803 1.00 83.56 103 GLU A N 1
ATOM 809 C CA . GLU A 1 103 ? -16.388 -0.843 15.077 1.00 83.56 103 GLU A CA 1
ATOM 810 C C . GLU A 1 103 ? -15.882 -2.264 15.307 1.00 83.56 103 GLU A C 1
ATOM 812 O O . GLU A 1 103 ? -15.328 -2.540 16.373 1.00 83.56 103 GLU A O 1
ATOM 817 N N . TYR A 1 104 ? -15.970 -3.133 14.294 1.00 83.31 104 TYR A N 1
ATOM 818 C CA . TYR A 1 104 ? -15.429 -4.491 14.379 1.00 83.31 104 TYR A CA 1
ATOM 819 C C . TYR A 1 104 ? -13.929 -4.481 14.683 1.00 83.31 104 TYR A C 1
ATOM 821 O O . TYR A 1 104 ? -13.440 -5.259 15.504 1.00 83.31 104 TYR A O 1
ATOM 829 N N . MET A 1 105 ? -13.192 -3.551 14.076 1.00 79.00 105 MET A N 1
ATOM 830 C CA . MET A 1 105 ? -11.751 -3.446 14.265 1.00 79.00 105 MET A CA 1
ATOM 831 C C . MET A 1 105 ? -11.355 -2.885 15.629 1.00 79.00 105 MET A C 1
ATOM 833 O O . MET A 1 105 ? -10.352 -3.317 16.201 1.00 79.00 105 MET A O 1
ATOM 837 N N . ILE A 1 106 ? -12.151 -1.971 16.182 1.00 83.00 106 ILE A N 1
ATOM 838 C CA . ILE A 1 106 ? -11.982 -1.493 17.556 1.00 83.00 106 ILE A CA 1
ATOM 839 C C . ILE A 1 106 ? -12.262 -2.628 18.539 1.00 83.00 106 ILE A C 1
ATOM 841 O O . ILE A 1 106 ? -11.413 -2.905 19.380 1.00 83.00 106 ILE A O 1
ATOM 845 N N . GLN A 1 107 ? -13.390 -3.330 18.402 1.00 85.31 107 GLN A N 1
ATOM 846 C CA . GLN A 1 107 ? -13.755 -4.438 19.291 1.00 85.31 107 GLN A CA 1
ATOM 847 C C . GLN A 1 107 ? -12.697 -5.547 19.280 1.00 85.31 107 GLN A C 1
ATOM 849 O O . GLN A 1 107 ? -12.274 -6.009 20.340 1.00 85.31 107 GLN A O 1
ATOM 854 N N . TYR A 1 108 ? -12.207 -5.921 18.096 1.00 80.94 108 TYR A N 1
ATOM 855 C CA . TYR A 1 108 ? -11.135 -6.903 17.950 1.00 80.94 108 TYR A CA 1
ATOM 856 C C . TYR A 1 108 ? -9.833 -6.459 18.636 1.00 80.94 108 TYR A C 1
ATOM 858 O O . TYR A 1 108 ? -9.207 -7.242 19.357 1.00 80.94 108 TYR A O 1
ATOM 866 N N . GLN A 1 109 ? -9.426 -5.197 18.457 1.00 79.12 109 GLN A N 1
ATOM 867 C CA . GLN A 1 109 ? -8.231 -4.659 19.114 1.00 79.12 109 GLN A CA 1
ATOM 868 C C . GLN A 1 109 ? -8.396 -4.592 20.633 1.00 79.12 109 GLN A C 1
ATOM 870 O O . GLN A 1 109 ? -7.490 -5.004 21.356 1.00 79.12 109 GLN A O 1
ATOM 875 N N . THR A 1 110 ? -9.545 -4.125 21.123 1.00 83.38 110 THR A N 1
ATOM 876 C CA . THR A 1 110 ? -9.870 -4.076 22.551 1.00 83.38 110 THR A CA 1
ATOM 877 C C . THR A 1 110 ? -9.818 -5.469 23.167 1.00 83.38 110 THR A C 1
ATOM 879 O O . THR A 1 110 ? -9.094 -5.662 24.138 1.00 83.38 110 THR A O 1
ATOM 882 N N . ALA A 1 111 ? -10.463 -6.467 22.554 1.00 83.44 111 ALA A N 1
ATOM 883 C CA . ALA A 1 111 ? -10.430 -7.850 23.031 1.00 83.44 111 ALA A CA 1
ATOM 884 C C . ALA A 1 111 ? -8.998 -8.409 23.108 1.00 83.44 111 ALA A C 1
ATOM 886 O O . ALA A 1 111 ? -8.632 -9.060 24.093 1.00 83.44 111 ALA A O 1
ATOM 887 N N . LYS A 1 112 ? -8.149 -8.111 22.113 1.00 78.94 112 LYS A N 1
ATOM 888 C CA . LYS A 1 112 ? -6.728 -8.488 22.156 1.00 78.94 112 LYS A CA 1
ATOM 889 C C . LYS A 1 112 ? -5.954 -7.778 23.262 1.00 78.94 112 LYS A C 1
ATOM 891 O O . LYS A 1 112 ? -5.143 -8.422 23.921 1.00 78.94 112 LYS A O 1
ATOM 896 N N . MET A 1 113 ? -6.193 -6.489 23.480 1.00 78.81 113 MET A N 1
ATOM 897 C CA . MET A 1 113 ? -5.527 -5.712 24.530 1.00 78.81 113 MET A CA 1
ATOM 898 C C . MET A 1 113 ? -5.936 -6.167 25.936 1.00 78.81 113 MET A C 1
ATOM 900 O O . MET A 1 113 ? -5.073 -6.311 26.802 1.00 78.81 113 MET A O 1
ATOM 904 N N . THR A 1 114 ? -7.218 -6.473 26.141 1.00 83.75 114 THR A N 1
ATOM 905 C CA . THR A 1 114 ? -7.726 -7.053 27.391 1.00 83.75 114 THR A CA 1
ATOM 906 C C . THR A 1 114 ? -7.117 -8.431 27.642 1.00 83.75 114 THR A C 1
ATOM 908 O O . THR A 1 114 ? -6.624 -8.697 28.733 1.00 83.75 114 THR A O 1
ATOM 911 N N . THR A 1 115 ? -7.067 -9.291 26.619 1.00 84.94 115 THR A N 1
ATOM 912 C CA . THR A 1 115 ? -6.439 -10.622 26.730 1.00 84.94 115 THR A CA 1
ATOM 913 C C . THR A 1 115 ? -4.933 -10.526 27.001 1.00 84.94 115 THR A C 1
ATOM 915 O O . THR A 1 115 ? -4.367 -11.375 27.682 1.00 84.94 115 THR A O 1
ATOM 918 N N . ALA A 1 116 ? -4.277 -9.473 26.508 1.00 77.50 116 ALA A N 1
ATOM 919 C CA . ALA A 1 116 ? -2.875 -9.179 26.796 1.00 77.50 116 ALA A CA 1
ATOM 920 C C . ALA A 1 116 ? -2.637 -8.609 28.211 1.00 77.50 116 ALA A C 1
ATOM 922 O O . ALA A 1 116 ? -1.488 -8.358 28.570 1.00 77.50 116 ALA A O 1
ATOM 923 N N . GLY A 1 117 ? -3.690 -8.404 29.012 1.00 84.00 117 GLY A N 1
ATOM 924 C CA . GLY A 1 117 ? -3.591 -7.907 30.386 1.00 84.00 117 GLY A CA 1
ATOM 925 C C . GLY A 1 117 ? -3.220 -6.426 30.485 1.00 84.00 117 GLY A C 1
ATOM 926 O O . GLY A 1 117 ? -2.625 -6.012 31.481 1.00 84.00 117 GLY A O 1
ATOM 927 N N . LEU A 1 118 ? -3.515 -5.627 29.454 1.00 80.94 118 LEU A N 1
ATOM 928 C CA . LEU A 1 118 ? -3.242 -4.192 29.487 1.00 80.94 118 LEU A CA 1
ATOM 929 C C . LEU A 1 118 ? -4.203 -3.467 30.447 1.00 80.94 118 LEU A C 1
ATOM 931 O O . LEU A 1 118 ? -5.367 -3.848 30.543 1.00 80.94 118 LEU A O 1
ATOM 935 N N . PRO A 1 119 ? -3.742 -2.408 31.138 1.00 86.12 119 PRO A N 1
ATOM 936 C CA . PRO A 1 119 ? -4.595 -1.638 32.037 1.00 86.12 119 PRO A CA 1
ATOM 937 C C . PRO A 1 119 ? -5.684 -0.882 31.264 1.00 86.12 119 PRO A C 1
ATOM 939 O O . PRO A 1 119 ? -5.424 -0.340 30.186 1.00 86.12 119 PRO A O 1
ATOM 942 N N . ASP A 1 120 ? -6.879 -0.777 31.849 1.00 86.25 120 ASP A N 1
ATOM 943 C CA . ASP A 1 120 ? -8.068 -0.192 31.206 1.00 86.25 120 ASP A CA 1
ATOM 944 C C . ASP A 1 120 ? -7.840 1.233 30.682 1.00 86.25 120 ASP A C 1
ATOM 946 O O . ASP A 1 120 ? -8.292 1.577 29.592 1.00 86.25 120 ASP A O 1
ATOM 950 N N . SER A 1 121 ? -7.048 2.044 31.392 1.00 85.06 121 SER A N 1
ATOM 951 C CA . SER A 1 121 ? -6.693 3.406 30.965 1.00 85.06 121 SER A CA 1
ATOM 952 C C . SER A 1 121 ? -5.898 3.445 29.653 1.00 85.06 121 SER A C 1
ATOM 954 O O . SER A 1 121 ? -6.017 4.389 28.867 1.00 85.06 121 SER A O 1
ATOM 956 N N . VAL A 1 122 ? -5.099 2.409 29.379 1.00 81.69 122 VAL A N 1
ATOM 957 C CA . VAL A 1 122 ? -4.370 2.251 28.113 1.00 81.69 122 VAL A CA 1
ATOM 958 C C . VAL A 1 122 ? -5.310 1.754 27.021 1.00 81.69 122 VAL A C 1
ATOM 960 O O . VAL A 1 122 ? -5.229 2.236 25.891 1.00 81.69 122 VAL A O 1
ATOM 963 N N . ILE A 1 123 ? -6.224 0.841 27.352 1.00 82.31 123 ILE A N 1
ATOM 964 C CA . ILE A 1 123 ? -7.224 0.314 26.416 1.00 82.31 123 ILE A CA 1
ATOM 965 C C . ILE A 1 123 ? -8.151 1.434 25.936 1.00 82.31 123 ILE A C 1
ATOM 967 O O . ILE A 1 123 ? -8.379 1.569 24.733 1.00 82.31 123 ILE A O 1
ATOM 971 N N . GLU A 1 124 ? -8.638 2.278 26.841 1.00 85.88 124 GLU A N 1
ATOM 972 C CA . GLU A 1 124 ? -9.509 3.409 26.516 1.00 85.88 124 GLU A CA 1
ATOM 973 C C . GLU A 1 124 ? -8.789 4.444 25.638 1.00 85.88 124 GLU A C 1
ATOM 975 O O . GLU A 1 124 ? -9.316 4.887 24.608 1.00 85.88 124 GLU A O 1
ATOM 980 N N . GLN A 1 125 ? -7.537 4.773 25.981 1.00 83.44 125 GLN A N 1
ATOM 981 C CA . GLN A 1 125 ? -6.721 5.684 25.179 1.00 83.44 125 GLN A CA 1
ATOM 982 C C . GLN A 1 125 ? -6.451 5.119 23.775 1.00 83.44 125 GLN A C 1
ATOM 984 O O . GLN A 1 125 ? -6.532 5.856 22.787 1.00 83.44 125 GLN A O 1
ATOM 989 N N . ALA A 1 126 ? -6.141 3.825 23.668 1.00 74.69 126 ALA A N 1
ATOM 990 C CA . ALA A 1 126 ? -5.921 3.155 22.391 1.00 74.69 126 ALA A CA 1
ATOM 991 C C . ALA A 1 126 ? -7.204 3.131 21.549 1.00 74.69 126 ALA A C 1
ATOM 993 O O . ALA A 1 126 ? -7.176 3.535 20.389 1.00 74.69 126 ALA A O 1
ATOM 994 N N . THR A 1 127 ? -8.338 2.771 22.150 1.00 80.12 127 THR A N 1
ATOM 995 C CA . THR A 1 127 ? -9.662 2.735 21.506 1.00 80.12 127 THR A CA 1
ATOM 996 C C . THR A 1 127 ? -10.043 4.110 20.952 1.00 80.12 127 THR A C 1
ATOM 998 O O . THR A 1 127 ? -10.390 4.226 19.776 1.00 80.12 127 THR A O 1
ATOM 1001 N N . THR A 1 128 ? -9.881 5.173 21.745 1.00 81.25 128 THR A N 1
ATOM 1002 C CA . THR A 1 128 ? -10.184 6.556 21.332 1.00 81.25 128 THR A CA 1
ATOM 1003 C C . THR A 1 128 ? -9.294 7.021 20.172 1.00 81.25 128 THR A C 1
ATOM 1005 O O . THR A 1 128 ? -9.743 7.699 19.241 1.00 81.25 128 THR A O 1
ATOM 1008 N N . ARG A 1 129 ? -8.006 6.653 20.183 1.00 75.12 129 ARG A N 1
ATOM 1009 C CA . ARG A 1 129 ? -7.084 6.956 19.072 1.00 75.12 129 ARG A CA 1
ATOM 1010 C C . ARG A 1 129 ? -7.426 6.169 17.810 1.00 75.12 129 ARG A C 1
ATOM 1012 O O . ARG A 1 129 ? -7.370 6.732 16.712 1.00 75.12 129 ARG A O 1
ATOM 1019 N N . THR A 1 130 ? -7.800 4.903 17.959 1.00 73.94 130 THR A N 1
ATOM 1020 C CA . THR A 1 130 ? -8.217 4.027 16.860 1.00 73.94 130 THR A CA 1
ATOM 1021 C C . THR A 1 130 ? -9.505 4.536 16.219 1.00 73.94 130 THR A C 1
ATOM 1023 O O . THR A 1 130 ? -9.521 4.723 15.007 1.00 73.94 130 THR A O 1
ATOM 1026 N N . GLN A 1 131 ? -10.526 4.892 17.002 1.00 77.38 131 GLN A N 1
ATOM 1027 C CA . GLN A 1 131 ? -11.770 5.505 16.506 1.00 77.38 131 GLN A CA 1
ATOM 1028 C C . GLN A 1 131 ? -11.507 6.725 15.627 1.00 77.38 131 GLN A C 1
ATOM 1030 O O . GLN A 1 131 ? -12.026 6.842 14.519 1.00 77.38 131 GLN A O 1
ATOM 1035 N N . ASN A 1 132 ? -10.633 7.612 16.096 1.00 72.94 132 ASN A N 1
ATOM 1036 C CA . ASN A 1 132 ? -10.260 8.788 15.331 1.00 72.94 132 ASN A CA 1
ATOM 1037 C C . ASN A 1 132 ? -9.498 8.421 14.048 1.00 72.94 132 ASN A C 1
ATOM 1039 O O . ASN A 1 132 ? -9.701 9.049 13.016 1.00 72.94 132 ASN A O 1
ATOM 1043 N N . SER A 1 133 ? -8.641 7.405 14.070 1.00 70.81 133 SER A N 1
ATOM 1044 C CA . SER A 1 133 ? -7.795 7.051 12.921 1.00 70.81 133 SER A CA 1
ATOM 1045 C C . SER A 1 133 ? -8.516 6.219 11.852 1.00 70.81 133 SER A C 1
ATOM 1047 O O . SER A 1 133 ? -8.166 6.317 10.678 1.00 70.81 133 SER A O 1
ATOM 1049 N N . PHE A 1 134 ? -9.539 5.448 12.229 1.00 72.44 134 PHE A N 1
ATOM 1050 C CA . PHE A 1 134 ? -10.259 4.519 11.347 1.00 72.44 134 PHE A CA 1
ATOM 1051 C C . PHE A 1 134 ? -11.456 5.129 10.599 1.00 72.44 134 PHE A C 1
ATOM 1053 O O . PHE A 1 134 ? -12.152 4.418 9.872 1.00 72.44 134 PHE A O 1
ATOM 1060 N N . GLY A 1 135 ? -11.668 6.446 10.700 1.00 79.94 135 GLY A N 1
ATOM 1061 C CA . GLY A 1 135 ? -12.699 7.138 9.923 1.00 79.94 135 GLY A CA 1
ATOM 1062 C C . GLY A 1 135 ? -12.531 6.936 8.401 1.00 79.94 135 GLY A C 1
ATOM 1063 O O . GLY A 1 135 ? -11.391 6.927 7.924 1.00 79.94 135 GLY A O 1
ATOM 1064 N N . PRO A 1 136 ? -13.619 6.841 7.607 1.00 80.06 136 PRO A N 1
ATOM 1065 C CA . PRO A 1 136 ? -13.551 6.453 6.190 1.00 80.06 136 PRO A CA 1
ATOM 1066 C C . PRO A 1 136 ? -12.630 7.329 5.331 1.00 80.06 136 PRO A C 1
ATOM 1068 O O . PRO A 1 136 ? -11.831 6.823 4.546 1.00 80.06 136 PRO A O 1
ATOM 1071 N N . VAL A 1 137 ? -12.667 8.652 5.531 1.00 83.81 137 VAL A N 1
ATOM 1072 C CA . VAL A 1 137 ? -11.788 9.602 4.822 1.00 83.81 137 VAL A CA 1
ATOM 1073 C C . VAL A 1 137 ? -10.320 9.394 5.199 1.00 83.81 137 VAL A C 1
ATOM 1075 O O . VAL A 1 137 ? -9.444 9.419 4.336 1.00 83.81 137 VAL A O 1
ATOM 1078 N N . ARG A 1 138 ? -10.027 9.161 6.484 1.00 81.50 138 ARG A N 1
ATOM 1079 C CA . ARG A 1 138 ? -8.648 8.960 6.954 1.00 81.50 138 ARG A CA 1
ATOM 1080 C C . ARG A 1 138 ? -8.097 7.619 6.491 1.00 81.50 138 ARG A C 1
ATOM 1082 O O . ARG A 1 138 ? -6.934 7.563 6.109 1.00 81.50 138 ARG A O 1
ATOM 1089 N N . GLN A 1 139 ? -8.927 6.577 6.442 1.00 82.44 139 GLN A N 1
ATOM 1090 C CA . GLN A 1 139 ? -8.543 5.297 5.852 1.00 82.44 139 GLN A CA 1
ATOM 1091 C C . GLN A 1 139 ? -8.293 5.401 4.351 1.00 82.44 139 GLN A C 1
ATOM 1093 O O . GLN A 1 139 ? -7.319 4.831 3.871 1.00 82.44 139 GLN A O 1
ATOM 1098 N N . ALA A 1 140 ? -9.109 6.157 3.618 1.00 85.88 140 ALA A N 1
ATOM 1099 C CA . ALA A 1 140 ? -8.893 6.396 2.195 1.00 85.88 140 ALA A CA 1
ATOM 1100 C C . ALA A 1 140 ? -7.562 7.109 1.920 1.00 85.88 140 ALA A C 1
ATOM 1102 O O . ALA A 1 140 ? -6.744 6.647 1.125 1.00 85.88 140 ALA A O 1
ATOM 1103 N N . VAL A 1 141 ? -7.304 8.217 2.616 1.00 86.44 141 VAL A N 1
ATOM 1104 C CA . VAL A 1 141 ? -6.039 8.954 2.476 1.00 86.44 141 VAL A CA 1
ATOM 1105 C C . VAL A 1 141 ? -4.860 8.096 2.943 1.00 86.44 141 VAL A C 1
ATOM 1107 O O . VAL A 1 141 ? -3.834 8.018 2.265 1.00 86.44 141 VAL A O 1
ATOM 1110 N N . GLY A 1 142 ? -5.020 7.407 4.073 1.00 83.31 142 GLY A N 1
ATOM 1111 C CA . GLY A 1 142 ? -4.006 6.531 4.649 1.00 83.31 142 GLY A CA 1
ATOM 1112 C C . GLY A 1 142 ? -3.637 5.369 3.730 1.00 83.31 142 GLY A C 1
ATOM 1113 O O . GLY A 1 142 ? -2.452 5.117 3.528 1.00 83.31 142 GLY A O 1
ATOM 1114 N N . SER A 1 143 ? -4.616 4.702 3.117 1.00 83.75 143 SER A N 1
ATOM 1115 C CA . SER A 1 143 ? -4.372 3.575 2.209 1.00 83.75 143 SER A CA 1
ATOM 1116 C C . SER A 1 143 ? -3.614 4.010 0.954 1.00 83.75 143 SER A C 1
ATOM 1118 O O . SER A 1 143 ? -2.685 3.317 0.527 1.00 83.75 143 SER A O 1
ATOM 1120 N N . GLY A 1 144 ? -3.933 5.189 0.410 1.00 85.94 144 GLY A N 1
ATOM 1121 C CA . GLY A 1 144 ? -3.197 5.782 -0.704 1.00 85.94 144 GLY A CA 1
ATOM 1122 C C . GLY A 1 144 ? -1.735 6.044 -0.343 1.00 85.94 144 GLY A C 1
ATOM 1123 O O . GLY A 1 144 ? -0.836 5.551 -1.025 1.00 85.94 144 GLY A O 1
ATOM 1124 N N . ILE A 1 145 ? -1.485 6.744 0.768 1.00 87.50 145 ILE A N 1
ATOM 1125 C CA . ILE A 1 145 ? -0.122 7.054 1.237 1.00 87.50 145 ILE A CA 1
ATOM 1126 C C . ILE A 1 145 ? 0.672 5.769 1.493 1.00 87.50 145 ILE A C 1
ATOM 1128 O O . ILE A 1 145 ? 1.796 5.631 1.006 1.00 87.50 145 ILE A O 1
ATOM 1132 N N . VAL A 1 146 ? 0.086 4.808 2.211 1.00 84.94 146 VAL A N 1
ATOM 1133 C CA . VAL A 1 146 ? 0.725 3.518 2.507 1.00 84.94 146 VAL A CA 1
ATOM 1134 C C . VAL A 1 146 ? 1.053 2.763 1.220 1.00 84.94 146 VAL A C 1
ATOM 1136 O O . VAL A 1 146 ? 2.139 2.191 1.125 1.00 84.94 146 VAL A O 1
ATOM 1139 N N . THR A 1 147 ? 0.182 2.801 0.208 1.00 86.50 147 THR A N 1
ATOM 1140 C CA . THR A 1 147 ? 0.441 2.170 -1.097 1.00 86.50 147 THR A CA 1
ATOM 1141 C C . THR A 1 147 ? 1.658 2.794 -1.782 1.00 86.50 147 THR A C 1
ATOM 1143 O O . THR A 1 147 ? 2.545 2.068 -2.237 1.00 86.50 147 THR A O 1
ATOM 1146 N N . VAL A 1 148 ? 1.753 4.127 -1.812 1.00 89.56 148 VAL A N 1
ATOM 1147 C CA . VAL A 1 148 ? 2.888 4.827 -2.440 1.00 89.56 148 VAL A CA 1
ATOM 1148 C C . VAL A 1 148 ? 4.192 4.529 -1.709 1.00 89.56 148 VAL A C 1
ATOM 1150 O O . VAL A 1 148 ? 5.179 4.154 -2.347 1.00 89.56 148 VAL A O 1
ATOM 1153 N N . VAL A 1 149 ? 4.185 4.629 -0.376 1.00 88.62 149 VAL A N 1
ATOM 1154 C CA . VAL A 1 149 ? 5.349 4.321 0.470 1.00 88.62 149 VAL A CA 1
ATOM 1155 C C . VAL A 1 149 ? 5.781 2.866 0.287 1.00 88.62 149 VAL A C 1
ATOM 1157 O O . VAL A 1 149 ? 6.967 2.601 0.102 1.00 88.62 149 VAL A O 1
ATOM 1160 N N . SER A 1 150 ? 4.832 1.929 0.256 1.00 83.06 150 SER A N 1
ATOM 1161 C CA . SER A 1 150 ? 5.121 0.511 0.014 1.00 83.06 150 SER A CA 1
ATOM 1162 C C . SER A 1 150 ? 5.746 0.300 -1.362 1.00 83.06 150 SER A C 1
ATOM 1164 O O . SER A 1 150 ? 6.725 -0.426 -1.477 1.00 83.06 150 SER A O 1
ATOM 1166 N N . GLY A 1 151 ? 5.270 0.993 -2.398 1.00 86.44 151 GLY A N 1
ATOM 1167 C CA . GLY A 1 151 ? 5.890 0.935 -3.722 1.00 86.44 151 GLY A CA 1
ATOM 1168 C C . GLY A 1 151 ? 7.296 1.525 -3.781 1.00 86.44 151 GLY A C 1
ATOM 1169 O O . GLY A 1 151 ? 8.145 0.975 -4.478 1.00 86.44 151 GLY A O 1
ATOM 1170 N N . ALA A 1 152 ? 7.588 2.579 -3.014 1.00 87.81 152 ALA A N 1
ATOM 1171 C CA . ALA A 1 152 ? 8.956 3.077 -2.870 1.00 87.81 152 ALA A CA 1
ATOM 1172 C C . ALA A 1 152 ? 9.855 2.016 -2.223 1.00 87.81 152 ALA A C 1
ATOM 1174 O O . ALA A 1 152 ? 10.950 1.736 -2.713 1.00 87.81 152 ALA A O 1
ATOM 1175 N N . VAL A 1 153 ? 9.365 1.364 -1.170 1.00 86.50 153 VAL A N 1
ATOM 1176 C CA . VAL A 1 153 ? 10.078 0.272 -0.505 1.00 86.50 153 VAL A CA 1
ATOM 1177 C C . VAL A 1 153 ? 10.300 -0.910 -1.454 1.00 86.50 153 VAL A C 1
ATOM 1179 O O . VAL A 1 153 ? 11.428 -1.384 -1.584 1.00 86.50 153 VAL A O 1
ATOM 1182 N N . TYR A 1 154 ? 9.274 -1.338 -2.189 1.00 84.56 154 TYR A N 1
ATOM 1183 C CA . TYR A 1 154 ? 9.401 -2.384 -3.205 1.00 84.56 154 TYR A CA 1
ATOM 1184 C C . TYR A 1 154 ? 10.368 -1.971 -4.317 1.00 84.56 154 TYR A C 1
ATOM 1186 O O . TYR A 1 154 ? 11.184 -2.777 -4.750 1.00 84.56 154 TYR A O 1
ATOM 1194 N N . GLY A 1 155 ? 10.369 -0.702 -4.722 1.00 83.50 155 GLY A N 1
ATOM 1195 C CA . GLY A 1 155 ? 11.344 -0.152 -5.658 1.00 83.50 155 GLY A CA 1
ATOM 1196 C C . GLY A 1 155 ? 12.784 -0.315 -5.174 1.00 83.50 155 GLY A C 1
ATOM 1197 O O . GLY A 1 155 ? 13.637 -0.753 -5.945 1.00 83.50 155 GLY A O 1
ATOM 1198 N N . LEU A 1 156 ? 13.056 -0.036 -3.894 1.00 83.94 156 LEU A N 1
ATOM 1199 C CA . LEU A 1 156 ? 14.381 -0.256 -3.295 1.00 83.94 156 LEU A CA 1
ATOM 1200 C C . LEU A 1 156 ? 14.769 -1.741 -3.290 1.00 83.94 156 LEU A C 1
ATOM 1202 O O . LEU A 1 156 ? 15.939 -2.070 -3.481 1.00 83.94 156 LEU A O 1
ATOM 1206 N N . MET A 1 157 ? 13.799 -2.637 -3.103 1.00 80.38 157 MET A N 1
ATOM 1207 C CA . MET A 1 157 ? 14.026 -4.085 -3.110 1.00 80.38 157 MET A CA 1
ATOM 1208 C C . MET A 1 157 ? 14.310 -4.623 -4.515 1.00 80.38 157 MET A C 1
ATOM 1210 O O . MET A 1 157 ? 15.190 -5.459 -4.703 1.00 80.38 157 MET A O 1
ATOM 1214 N N . LEU A 1 158 ? 13.573 -4.140 -5.513 1.00 79.50 158 LEU A N 1
ATOM 1215 C CA . LEU A 1 158 ? 13.628 -4.647 -6.881 1.00 79.50 158 LEU A CA 1
ATOM 1216 C C . LEU A 1 158 ? 14.780 -4.060 -7.693 1.00 79.50 158 LEU A C 1
ATOM 1218 O O . LEU A 1 158 ? 15.335 -4.736 -8.564 1.00 79.50 158 LEU A O 1
ATOM 1222 N N . ALA A 1 159 ? 15.161 -2.813 -7.413 1.00 78.44 159 ALA A N 1
ATOM 1223 C CA . ALA A 1 159 ? 16.146 -2.099 -8.212 1.00 78.44 159 ALA A CA 1
ATOM 1224 C C . ALA A 1 159 ? 17.511 -2.817 -8.308 1.00 78.44 159 ALA A C 1
ATOM 1226 O O . ALA A 1 159 ? 18.064 -2.862 -9.412 1.00 78.44 159 ALA A O 1
ATOM 1227 N N . PRO A 1 160 ? 18.058 -3.447 -7.247 1.00 73.69 160 PRO A N 1
ATOM 1228 C CA . PRO A 1 160 ? 19.309 -4.200 -7.352 1.00 73.69 160 PRO A CA 1
ATOM 1229 C C . PRO A 1 160 ? 19.221 -5.455 -8.227 1.00 73.69 160 PRO A C 1
ATOM 1231 O O . PRO A 1 160 ? 20.191 -5.752 -8.918 1.00 73.69 160 PRO A O 1
ATOM 1234 N N . GLY A 1 161 ? 18.082 -6.158 -8.232 1.00 66.25 161 GLY A N 1
ATOM 1235 C CA . GLY A 1 161 ? 17.872 -7.360 -9.053 1.00 66.25 161 GLY A CA 1
ATOM 1236 C C . GLY A 1 161 ? 17.607 -7.062 -10.533 1.00 66.25 161 GLY A C 1
ATOM 1237 O O . GLY A 1 161 ? 17.881 -7.893 -11.392 1.00 66.25 161 GLY A O 1
ATOM 1238 N N . GLN A 1 162 ? 17.109 -5.862 -10.846 1.00 67.62 162 GLN A N 1
ATOM 1239 C CA . GLN A 1 162 ? 16.798 -5.434 -12.218 1.00 67.62 162 GLN A CA 1
ATOM 1240 C C . GLN A 1 162 ? 17.924 -4.630 -12.890 1.00 67.62 162 GLN A C 1
ATOM 1242 O O . GLN A 1 162 ? 17.861 -4.349 -14.086 1.00 67.62 162 GLN A O 1
ATOM 1247 N N . THR A 1 163 ? 18.971 -4.265 -12.143 1.00 63.59 163 THR A N 1
ATOM 1248 C CA . THR A 1 163 ? 20.132 -3.533 -12.670 1.00 63.59 163 THR A CA 1
ATOM 1249 C C . THR A 1 163 ? 21.237 -4.511 -13.079 1.00 63.59 163 THR A C 1
ATOM 1251 O O . THR A 1 163 ? 21.587 -5.404 -12.316 1.00 63.59 163 THR A O 1
ATOM 1254 N N . GLN A 1 164 ? 21.896 -4.291 -14.224 1.00 56.88 164 GLN A N 1
ATOM 1255 C CA . GLN A 1 164 ? 22.980 -5.154 -14.742 1.00 56.88 164 GLN A CA 1
ATOM 1256 C C . GLN A 1 164 ? 24.245 -5.277 -13.850 1.00 56.88 164 GLN A C 1
ATOM 1258 O O . GLN A 1 164 ? 25.191 -5.972 -14.204 1.00 56.88 164 GLN A O 1
ATOM 1263 N N . ARG A 1 165 ? 24.299 -4.611 -12.689 1.00 50.16 165 ARG A N 1
ATOM 1264 C CA . ARG A 1 165 ? 25.471 -4.539 -11.796 1.00 50.16 165 ARG A CA 1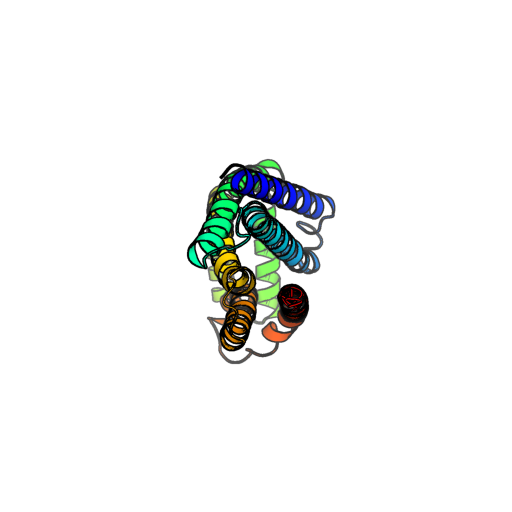
ATOM 1265 C C . ARG A 1 165 ? 25.159 -5.128 -10.412 1.00 50.16 165 ARG A C 1
ATOM 1267 O O . ARG A 1 165 ? 25.373 -4.480 -9.386 1.00 50.16 165 ARG A O 1
ATOM 1274 N N . GLY A 1 166 ? 24.608 -6.339 -10.371 1.00 50.41 166 GLY A N 1
ATOM 1275 C CA . GLY A 1 166 ? 24.277 -7.049 -9.132 1.00 50.41 166 GLY A CA 1
ATOM 1276 C C . GLY A 1 166 ? 25.508 -7.656 -8.448 1.00 50.41 166 GLY A C 1
ATOM 1277 O O . GLY A 1 166 ? 25.827 -8.820 -8.655 1.00 50.41 166 GLY A O 1
ATOM 1278 N N . SER A 1 167 ? 26.217 -6.887 -7.616 1.00 49.75 167 SER A N 1
ATOM 1279 C CA . SER A 1 167 ? 27.182 -7.455 -6.656 1.00 49.75 167 SER A CA 1
ATOM 1280 C C . SER A 1 167 ? 26.419 -8.149 -5.519 1.00 49.75 167 SER A C 1
ATOM 1282 O O . SER A 1 167 ? 25.516 -7.536 -4.949 1.00 49.75 167 SER A O 1
ATOM 1284 N N . MET A 1 168 ? 26.805 -9.377 -5.137 1.00 47.41 168 MET A N 1
ATOM 1285 C CA . MET A 1 168 ? 26.163 -10.162 -4.059 1.00 47.41 168 MET A CA 1
ATOM 1286 C C . MET A 1 168 ? 25.977 -9.389 -2.739 1.00 47.41 168 MET A C 1
ATOM 1288 O O . MET A 1 168 ? 25.020 -9.633 -2.009 1.00 47.41 168 MET A O 1
ATOM 1292 N N . LYS A 1 169 ? 26.827 -8.390 -2.454 1.00 51.88 169 LYS A N 1
ATOM 1293 C CA . LYS A 1 169 ? 26.690 -7.518 -1.272 1.00 51.88 169 LYS A CA 1
ATOM 1294 C C . LYS A 1 169 ? 25.397 -6.688 -1.278 1.00 51.88 169 LYS A C 1
ATOM 1296 O O . LYS A 1 169 ? 24.846 -6.407 -0.219 1.00 51.88 169 LYS A O 1
ATOM 1301 N N . ARG A 1 170 ? 24.892 -6.311 -2.457 1.00 54.81 170 ARG A N 1
ATOM 1302 C CA . ARG A 1 170 ? 23.646 -5.537 -2.602 1.00 54.81 170 ARG A CA 1
ATOM 1303 C C . ARG A 1 170 ? 22.406 -6.406 -2.400 1.00 54.81 170 ARG A C 1
ATOM 1305 O O . ARG A 1 170 ? 21.427 -5.916 -1.856 1.00 54.81 170 ARG A O 1
ATOM 1312 N N . ILE A 1 171 ? 22.478 -7.690 -2.757 1.00 53.41 171 ILE A N 1
ATOM 1313 C CA . ILE A 1 171 ? 21.407 -8.665 -2.500 1.00 53.41 171 ILE A CA 1
ATOM 1314 C C . ILE A 1 171 ? 21.256 -8.877 -0.986 1.00 53.41 171 ILE A C 1
ATOM 1316 O O . ILE A 1 171 ? 20.155 -8.776 -0.465 1.00 53.41 171 ILE A O 1
ATOM 1320 N N . ALA A 1 172 ? 22.358 -9.026 -0.241 1.00 50.44 172 ALA A N 1
ATOM 1321 C CA . ALA A 1 172 ? 22.309 -9.124 1.223 1.00 50.44 172 ALA A CA 1
ATOM 1322 C C . ALA A 1 172 ? 21.685 -7.882 1.902 1.00 50.44 172 ALA A C 1
ATOM 1324 O O . ALA A 1 172 ? 20.948 -8.013 2.878 1.00 50.44 172 ALA A O 1
ATOM 1325 N N . MET A 1 173 ? 21.926 -6.681 1.362 1.00 53.62 173 MET A N 1
ATOM 1326 C CA . MET A 1 173 ? 21.320 -5.436 1.854 1.00 53.62 173 MET A CA 1
ATOM 1327 C C . MET A 1 173 ? 19.810 -5.365 1.567 1.00 53.62 173 MET A C 1
ATOM 1329 O O . MET A 1 173 ? 19.039 -4.956 2.434 1.00 53.62 173 MET A O 1
ATOM 1333 N N . VAL A 1 174 ? 19.380 -5.808 0.380 1.00 55.03 174 VAL A N 1
ATOM 1334 C CA . VAL A 1 174 ? 17.956 -5.938 0.018 1.00 55.03 174 VAL A CA 1
ATOM 1335 C C . VAL A 1 174 ? 17.248 -6.916 0.947 1.00 55.03 174 VAL A C 1
ATOM 1337 O O . VAL A 1 174 ? 16.161 -6.617 1.430 1.00 55.03 174 VAL A O 1
ATOM 1340 N N . ASN A 1 175 ? 17.890 -8.034 1.275 1.00 53.28 175 ASN A N 1
ATOM 1341 C CA . ASN A 1 175 ? 17.336 -9.033 2.186 1.00 53.28 175 ASN A CA 1
ATOM 1342 C C . ASN A 1 175 ? 17.110 -8.444 3.586 1.00 53.28 175 ASN A C 1
ATOM 1344 O O . ASN A 1 175 ? 16.061 -8.665 4.184 1.00 53.28 175 ASN A O 1
ATOM 1348 N N . GLY A 1 176 ? 18.050 -7.626 4.075 1.00 53.78 176 GLY A N 1
ATOM 1349 C CA . GLY A 1 176 ? 17.895 -6.887 5.331 1.00 53.78 176 GLY A CA 1
ATOM 1350 C C . GLY A 1 176 ? 16.748 -5.870 5.303 1.00 53.78 176 GLY A C 1
ATOM 1351 O O . GLY A 1 176 ? 16.017 -5.751 6.283 1.00 53.78 176 GLY A O 1
ATOM 1352 N N . LEU A 1 177 ? 16.536 -5.182 4.176 1.00 58.38 177 LEU A N 1
ATOM 1353 C CA . LEU A 1 177 ? 15.413 -4.252 3.986 1.00 58.38 177 LEU A CA 1
ATOM 1354 C C . LEU A 1 177 ? 14.058 -4.968 3.880 1.00 58.38 177 LEU A C 1
ATOM 1356 O O . LEU A 1 177 ? 13.072 -4.450 4.396 1.00 58.38 177 LEU A O 1
ATOM 1360 N N . ILE A 1 178 ? 14.001 -6.154 3.262 1.00 56.88 178 ILE A N 1
ATOM 1361 C CA . ILE A 1 178 ? 12.800 -7.011 3.207 1.00 56.88 178 ILE A CA 1
ATOM 1362 C C . ILE A 1 178 ? 12.433 -7.472 4.612 1.00 56.88 178 ILE A C 1
ATOM 1364 O O . ILE A 1 178 ? 11.336 -7.168 5.083 1.00 56.88 178 ILE A O 1
ATOM 1368 N N . CYS A 1 179 ? 13.366 -8.105 5.324 1.00 53.81 179 CYS A N 1
ATOM 1369 C CA . CYS A 1 179 ? 13.142 -8.518 6.708 1.00 53.81 179 CYS A CA 1
ATOM 1370 C C . CYS A 1 179 ? 12.775 -7.328 7.604 1.00 53.81 179 CYS A C 1
ATOM 1372 O O . CYS A 1 179 ? 11.882 -7.439 8.439 1.00 53.81 179 CYS A O 1
ATOM 1374 N N . GLY A 1 180 ? 13.431 -6.181 7.404 1.00 55.50 180 GLY A N 1
ATOM 1375 C CA . GLY A 1 180 ? 13.171 -4.948 8.136 1.00 55.50 180 GLY A CA 1
ATOM 1376 C C . GLY A 1 180 ? 11.773 -4.398 7.883 1.00 55.50 180 GLY A C 1
ATOM 1377 O O . GLY A 1 180 ? 11.050 -4.164 8.837 1.00 55.50 180 GLY A O 1
ATOM 1378 N N . PHE A 1 181 ? 11.349 -4.230 6.631 1.00 58.44 181 PHE A N 1
ATOM 1379 C CA . PHE A 1 181 ? 10.039 -3.660 6.302 1.00 58.44 181 PHE A CA 1
ATOM 1380 C C . PHE A 1 181 ? 8.879 -4.571 6.707 1.00 58.44 181 PHE A C 1
ATOM 1382 O O . PHE A 1 181 ? 7.919 -4.102 7.315 1.00 58.44 181 PHE A O 1
ATOM 1389 N N . PHE A 1 182 ? 8.974 -5.876 6.439 1.00 56.91 182 PHE A N 1
ATOM 1390 C CA . PHE A 1 182 ? 7.944 -6.826 6.866 1.00 56.91 182 PHE A CA 1
ATOM 1391 C C . PHE A 1 182 ? 7.957 -7.030 8.386 1.00 56.91 182 PHE A C 1
ATOM 1393 O O . PHE A 1 182 ? 6.893 -7.120 9.000 1.00 56.91 182 PHE A O 1
ATOM 1400 N N . GLY A 1 183 ? 9.136 -6.993 9.014 1.00 54.28 183 GLY A N 1
ATOM 1401 C CA . GLY A 1 183 ? 9.283 -6.955 10.467 1.00 54.28 183 GLY A CA 1
ATOM 1402 C C . GLY A 1 183 ? 8.732 -5.672 11.092 1.00 54.28 183 GLY A C 1
ATOM 1403 O O . GLY A 1 183 ? 8.189 -5.729 12.187 1.00 54.28 183 GLY A O 1
ATOM 1404 N N . LEU A 1 184 ? 8.796 -4.533 10.399 1.00 51.72 184 LEU A N 1
ATOM 1405 C CA . LEU A 1 184 ? 8.270 -3.244 10.860 1.00 51.72 184 LEU A CA 1
ATOM 1406 C C . LEU A 1 184 ? 6.765 -3.129 10.606 1.00 51.72 184 LEU A C 1
ATOM 1408 O O . LEU A 1 184 ? 6.081 -2.551 11.431 1.00 51.72 184 LEU A O 1
ATOM 1412 N N . LEU A 1 185 ? 6.208 -3.732 9.552 1.00 51.38 185 LEU A N 1
ATOM 1413 C CA . LEU A 1 185 ? 4.753 -3.822 9.362 1.00 51.38 185 LEU A CA 1
ATOM 1414 C C . LEU A 1 185 ? 4.109 -4.810 10.347 1.00 51.38 185 LEU A C 1
ATOM 1416 O O . LEU A 1 185 ? 3.137 -4.462 11.016 1.00 51.38 185 LEU A O 1
ATOM 1420 N N . GLY A 1 186 ? 4.687 -6.005 10.514 1.00 48.28 186 GLY A N 1
ATOM 1421 C CA . GLY A 1 186 ? 4.248 -6.958 11.542 1.00 48.28 186 GLY A CA 1
ATOM 1422 C C . GLY A 1 186 ? 4.513 -6.438 12.960 1.00 48.28 186 GLY A C 1
ATOM 1423 O O . GLY A 1 186 ? 3.711 -6.621 13.873 1.00 48.28 186 GLY A O 1
ATOM 1424 N N . GLY A 1 187 ? 5.618 -5.714 13.129 1.00 43.78 187 GLY A N 1
ATOM 1425 C CA . GLY A 1 187 ? 6.024 -5.061 14.363 1.00 43.78 187 GLY A CA 1
ATOM 1426 C C . GLY A 1 187 ? 5.319 -3.738 14.640 1.00 43.78 187 GLY A C 1
ATOM 1427 O O . GLY A 1 187 ? 5.319 -3.336 15.784 1.00 43.78 187 GLY A O 1
ATOM 1428 N N . ALA A 1 188 ? 4.690 -3.060 13.680 1.00 39.41 188 ALA A N 1
ATOM 1429 C CA . ALA A 1 188 ? 3.859 -1.875 13.924 1.00 39.41 188 ALA A CA 1
ATOM 1430 C C . ALA A 1 188 ? 2.456 -2.291 14.372 1.00 39.41 188 ALA A C 1
ATOM 1432 O O . ALA A 1 188 ? 1.916 -1.689 15.299 1.00 39.41 188 ALA A O 1
ATOM 1433 N N . ALA A 1 189 ? 1.930 -3.386 13.810 1.00 38.53 189 ALA A N 1
ATOM 1434 C CA . ALA A 1 189 ? 0.729 -4.045 14.319 1.00 38.53 189 ALA A CA 1
ATOM 1435 C C . ALA A 1 189 ? 0.910 -4.523 15.778 1.00 38.53 189 ALA A C 1
ATOM 1437 O O . ALA A 1 189 ? -0.008 -4.401 16.581 1.00 38.53 189 ALA A O 1
ATOM 1438 N N . ASN A 1 190 ? 2.115 -4.981 16.151 1.00 37.25 190 ASN A N 1
ATOM 1439 C CA . ASN A 1 190 ? 2.447 -5.412 17.521 1.00 37.25 190 ASN A CA 1
ATOM 1440 C C . ASN A 1 190 ? 3.091 -4.321 18.408 1.00 37.25 190 ASN A C 1
ATOM 1442 O O . ASN A 1 190 ? 3.066 -4.392 19.633 1.00 37.25 190 ASN A O 1
ATOM 1446 N N . GLY A 1 191 ? 3.688 -3.296 17.815 1.00 36.03 191 GLY A N 1
ATOM 1447 C CA . GLY A 1 191 ? 4.450 -2.224 18.467 1.00 36.03 191 GLY A CA 1
ATOM 1448 C C . GLY A 1 191 ? 3.561 -1.098 18.964 1.00 36.03 191 GLY A C 1
ATOM 1449 O O . GLY A 1 191 ? 3.848 -0.480 19.988 1.00 36.03 191 GLY A O 1
ATOM 1450 N N . PHE A 1 192 ? 2.431 -0.890 18.286 1.00 37.00 192 PHE A N 1
ATOM 1451 C CA . PHE A 1 192 ? 1.331 -0.093 18.815 1.00 37.00 192 PHE A CA 1
ATOM 1452 C C . PHE A 1 192 ? 0.750 -0.716 20.100 1.00 37.00 192 PHE A C 1
ATOM 1454 O O . PHE A 1 192 ? 0.327 0.017 20.986 1.00 37.00 192 PHE A O 1
ATOM 1461 N N . LEU A 1 193 ? 0.831 -2.048 20.247 1.00 37.44 193 LEU A N 1
ATOM 1462 C CA . LEU A 1 193 ? 0.393 -2.781 21.442 1.00 37.44 193 LEU A CA 1
ATOM 1463 C C . LEU A 1 193 ? 1.450 -2.836 22.562 1.00 37.44 193 LEU A C 1
ATOM 1465 O O . LEU A 1 193 ? 1.091 -2.989 23.722 1.00 37.44 193 LEU A O 1
ATOM 1469 N N . THR A 1 194 ? 2.745 -2.706 22.251 1.00 39.03 194 THR A N 1
ATOM 1470 C CA . THR A 1 194 ? 3.838 -2.937 23.225 1.00 39.03 194 THR A CA 1
ATOM 1471 C C . THR A 1 194 ? 4.559 -1.678 23.707 1.00 39.03 194 THR A C 1
ATOM 1473 O O . THR A 1 194 ? 5.355 -1.756 24.641 1.00 39.03 194 THR A O 1
ATOM 1476 N N . LYS A 1 195 ? 4.283 -0.490 23.150 1.00 37.84 195 LYS A N 1
ATOM 1477 C CA . LYS A 1 195 ? 4.940 0.754 23.600 1.00 37.84 195 LYS A CA 1
ATOM 1478 C C . LYS A 1 195 ? 4.537 1.238 25.005 1.00 37.84 195 LYS A C 1
ATOM 1480 O O . LYS A 1 195 ? 5.071 2.260 25.430 1.00 37.84 195 LYS A O 1
ATOM 1485 N N . SER A 1 196 ? 3.656 0.538 25.730 1.00 38.56 196 SER A N 1
ATOM 1486 C CA . SER A 1 196 ? 3.291 0.898 27.109 1.00 38.56 196 SER A CA 1
ATOM 1487 C C . SER A 1 196 ? 3.937 0.061 28.219 1.00 38.56 196 SER A C 1
ATOM 1489 O O . SER A 1 196 ? 4.021 0.589 29.322 1.00 38.56 196 SER A O 1
ATOM 1491 N N . VAL A 1 197 ? 4.436 -1.169 28.012 1.00 36.28 197 VAL A N 1
ATOM 1492 C CA . VAL A 1 197 ? 5.065 -1.947 29.108 1.00 36.28 197 VAL A CA 1
ATOM 1493 C C . VAL A 1 197 ? 6.112 -2.940 28.583 1.00 36.28 197 VAL A C 1
ATOM 1495 O O . VAL A 1 197 ? 5.927 -3.585 27.554 1.00 36.28 197 VAL A O 1
ATOM 1498 N N . GLY A 1 198 ? 7.239 -3.032 29.297 1.00 40.34 198 GLY A N 1
ATOM 1499 C CA . GLY A 1 198 ? 8.414 -3.828 28.950 1.00 40.34 198 GLY A CA 1
ATOM 1500 C C . GLY A 1 198 ? 8.220 -5.350 28.898 1.00 40.34 198 GLY A C 1
ATOM 1501 O O . GLY A 1 198 ? 7.309 -5.921 29.484 1.00 40.34 198 GLY A O 1
ATOM 1502 N N . SER A 1 199 ? 9.172 -5.984 28.206 1.00 38.28 199 SER A N 1
ATOM 1503 C CA . SER A 1 199 ? 9.465 -7.424 28.167 1.00 38.28 199 SER A CA 1
ATOM 1504 C C . SER A 1 199 ? 8.340 -8.371 27.731 1.00 38.28 199 SER A C 1
ATOM 1506 O O . SER A 1 199 ? 7.879 -9.209 28.493 1.00 38.28 199 SER A O 1
ATOM 1508 N N . SER A 1 200 ? 8.006 -8.353 26.437 1.00 33.78 200 SER A N 1
ATOM 1509 C CA . SER A 1 200 ? 7.515 -9.549 25.718 1.00 33.78 200 SER A CA 1
ATOM 1510 C C . SER A 1 200 ? 7.731 -9.442 24.198 1.00 33.78 200 SER A C 1
ATOM 1512 O O . SER A 1 200 ? 6.864 -9.728 23.377 1.00 33.78 200 SER A O 1
ATOM 1514 N N . ALA A 1 201 ? 8.955 -9.078 23.803 1.00 35.53 201 ALA A N 1
ATOM 1515 C CA . ALA A 1 201 ? 9.387 -8.974 22.404 1.00 35.53 201 ALA A CA 1
ATOM 1516 C C . ALA A 1 201 ? 9.427 -10.317 21.631 1.00 35.53 201 ALA A C 1
ATOM 1518 O O . ALA A 1 201 ? 9.728 -10.323 20.443 1.00 35.53 201 ALA A O 1
ATOM 1519 N N . LEU A 1 202 ? 9.131 -11.455 22.270 1.00 31.61 202 LEU A N 1
ATOM 1520 C CA . LEU A 1 202 ? 9.329 -12.791 21.690 1.00 31.61 202 LEU A CA 1
ATOM 1521 C C . LEU A 1 202 ? 8.055 -13.455 21.143 1.00 31.61 202 LEU A C 1
ATOM 1523 O O . LEU A 1 202 ? 8.150 -14.250 20.215 1.00 31.61 202 LEU A O 1
ATOM 1527 N N . ILE A 1 203 ? 6.862 -13.111 21.639 1.00 35.06 203 ILE A N 1
ATOM 1528 C CA . ILE A 1 203 ? 5.624 -13.827 21.261 1.00 35.06 203 ILE A CA 1
ATOM 1529 C C . ILE A 1 203 ? 4.929 -13.159 20.060 1.00 35.06 203 ILE A C 1
ATOM 1531 O O . ILE A 1 203 ? 4.471 -13.845 19.145 1.00 35.06 203 ILE A O 1
ATOM 1535 N N . GLY A 1 204 ? 4.974 -11.824 19.960 1.00 33.09 204 GLY A N 1
ATOM 1536 C CA . GLY A 1 204 ? 4.544 -11.099 18.753 1.00 33.09 204 GLY A CA 1
ATOM 1537 C C . GLY A 1 204 ? 5.443 -11.349 17.530 1.00 33.09 204 GLY A C 1
ATOM 1538 O O . GLY A 1 204 ? 5.017 -11.167 16.389 1.00 33.09 204 GLY A O 1
ATOM 1539 N N . LEU A 1 205 ? 6.673 -11.818 17.757 1.00 33.16 205 LEU A N 1
ATOM 1540 C CA . LEU A 1 205 ? 7.642 -12.123 16.705 1.00 33.16 205 LEU A CA 1
ATOM 1541 C C . LEU A 1 205 ? 7.364 -13.464 16.008 1.00 33.16 205 LEU A C 1
ATOM 1543 O O . LEU A 1 205 ? 7.803 -13.655 14.879 1.00 33.16 205 LEU A O 1
ATOM 1547 N N . LEU A 1 206 ? 6.614 -14.375 16.640 1.00 31.69 206 LEU A N 1
ATOM 1548 C CA . LEU A 1 206 ? 6.354 -15.718 16.106 1.00 31.69 206 LEU A CA 1
ATOM 1549 C C . LEU A 1 206 ? 5.025 -15.809 15.337 1.00 31.69 206 LEU A C 1
ATOM 1551 O O . LEU A 1 206 ? 4.983 -16.446 14.287 1.00 31.69 206 LEU A O 1
ATOM 1555 N N . GLY A 1 207 ? 3.974 -15.098 15.766 1.00 33.69 207 GLY A N 1
ATOM 1556 C CA . GLY A 1 207 ? 2.677 -15.093 15.065 1.00 33.69 207 GLY A CA 1
ATOM 1557 C C . GLY A 1 207 ? 2.673 -14.306 13.744 1.00 33.69 207 GLY A C 1
ATOM 1558 O O . GLY A 1 207 ? 2.080 -14.739 12.759 1.00 33.69 207 GLY A O 1
ATOM 1559 N N . GLY A 1 208 ? 3.382 -13.171 13.691 1.00 38.44 208 GLY A N 1
ATOM 1560 C CA . GLY A 1 208 ? 3.645 -12.429 12.445 1.00 38.44 208 GLY A CA 1
ATOM 1561 C C . GLY A 1 208 ? 4.894 -12.914 11.696 1.00 38.44 208 GLY A C 1
ATOM 1562 O O . GLY A 1 208 ? 5.077 -12.610 10.516 1.00 38.44 208 GLY A O 1
ATOM 1563 N N . GLY A 1 209 ? 5.746 -13.689 12.374 1.00 38.16 209 GLY A N 1
ATOM 1564 C CA . GLY A 1 209 ? 7.041 -14.132 11.873 1.00 38.16 209 GLY A CA 1
ATOM 1565 C C . GLY A 1 209 ? 6.948 -15.178 10.778 1.00 38.16 209 GLY A C 1
ATOM 1566 O O . GLY A 1 209 ? 7.679 -15.066 9.808 1.00 38.16 209 GLY A O 1
ATOM 1567 N N . ILE A 1 210 ? 6.047 -16.158 10.873 1.00 41.69 210 ILE A N 1
ATOM 1568 C CA . ILE A 1 210 ? 6.007 -17.267 9.900 1.00 41.69 210 ILE A CA 1
ATOM 1569 C C . ILE A 1 210 ? 5.563 -16.774 8.516 1.00 41.69 210 ILE A C 1
ATOM 1571 O O . ILE A 1 210 ? 6.193 -17.115 7.517 1.00 41.69 210 ILE A O 1
ATOM 1575 N N . GLY A 1 211 ? 4.545 -15.907 8.451 1.00 44.00 211 GLY A N 1
ATOM 1576 C CA . GLY A 1 211 ? 4.123 -15.264 7.203 1.00 44.00 211 GLY A CA 1
ATOM 1577 C C . GLY A 1 211 ? 5.224 -14.375 6.624 1.00 44.00 211 GLY A C 1
ATOM 1578 O O . GLY A 1 211 ? 5.603 -14.541 5.468 1.00 44.00 211 GLY A O 1
ATOM 1579 N N . GLY A 1 212 ? 5.817 -13.501 7.444 1.00 46.19 212 GLY A N 1
ATOM 1580 C CA . GLY A 1 212 ? 6.928 -12.641 7.025 1.00 46.19 212 GLY A CA 1
ATOM 1581 C C . GLY A 1 212 ? 8.169 -13.418 6.570 1.00 46.19 212 GLY A C 1
ATOM 1582 O O . GLY A 1 212 ? 8.782 -13.051 5.569 1.00 46.19 212 GLY A O 1
ATOM 1583 N N . TRP A 1 213 ? 8.516 -14.519 7.242 1.00 43.81 213 TRP A N 1
ATOM 1584 C CA . TRP A 1 213 ? 9.645 -15.389 6.897 1.00 43.81 213 TRP A CA 1
ATOM 1585 C C . TRP A 1 213 ? 9.393 -16.199 5.633 1.00 43.81 213 TRP A C 1
ATOM 1587 O O . TRP A 1 213 ? 10.280 -16.257 4.786 1.00 43.81 213 TRP A O 1
ATOM 1597 N N . LEU A 1 214 ? 8.208 -16.794 5.470 1.00 46.19 214 LEU A N 1
ATOM 1598 C CA . LEU A 1 214 ? 7.862 -17.546 4.263 1.00 46.19 214 LEU A CA 1
ATOM 1599 C C . LEU A 1 214 ? 7.805 -16.616 3.044 1.00 46.19 214 LEU A C 1
ATOM 1601 O O . LEU A 1 214 ? 8.291 -16.971 1.976 1.00 46.19 214 LEU A O 1
ATOM 1605 N N . ILE A 1 215 ? 7.286 -15.399 3.214 1.00 55.88 215 ILE A N 1
ATOM 1606 C CA . ILE A 1 215 ? 7.259 -14.371 2.169 1.00 55.88 215 ILE A CA 1
ATOM 1607 C C . ILE A 1 215 ? 8.670 -13.901 1.852 1.00 55.88 215 ILE A C 1
ATOM 1609 O O . ILE A 1 215 ? 9.045 -13.893 0.687 1.00 55.88 215 ILE A O 1
ATOM 1613 N N . THR A 1 216 ? 9.479 -13.577 2.863 1.00 52.25 216 THR A N 1
ATOM 1614 C CA . THR A 1 216 ? 10.893 -13.241 2.655 1.00 52.25 216 THR A CA 1
ATOM 1615 C C . THR A 1 216 ? 11.576 -14.378 1.902 1.00 52.25 216 THR A C 1
ATOM 1617 O O . THR A 1 216 ? 12.199 -14.133 0.882 1.00 52.25 216 THR A O 1
ATOM 1620 N N . TYR A 1 217 ? 11.385 -15.631 2.311 1.00 53.53 217 TYR A N 1
ATOM 1621 C CA . TYR A 1 217 ? 11.929 -16.806 1.634 1.00 53.53 217 TYR A CA 1
ATOM 1622 C C . TYR A 1 217 ? 11.456 -16.937 0.175 1.00 53.53 217 TYR A C 1
ATOM 1624 O O . TYR A 1 217 ? 12.274 -17.183 -0.711 1.00 53.53 217 TYR A O 1
ATOM 1632 N N . LEU A 1 218 ? 10.169 -16.722 -0.110 1.00 58.44 218 LEU A N 1
ATOM 1633 C CA . LEU A 1 218 ? 9.630 -16.751 -1.473 1.00 58.44 218 LEU A CA 1
ATOM 1634 C C . LEU A 1 218 ? 10.178 -15.596 -2.320 1.00 58.44 218 LEU A C 1
ATOM 1636 O O . LEU A 1 218 ? 10.629 -15.830 -3.437 1.00 58.44 218 LEU A O 1
ATOM 1640 N N . LEU A 1 219 ? 10.229 -14.377 -1.781 1.00 57.44 219 LEU A N 1
ATOM 1641 C CA . LEU A 1 219 ? 10.803 -13.199 -2.436 1.00 57.44 219 LEU A CA 1
ATOM 1642 C C . LEU A 1 219 ? 12.307 -13.364 -2.695 1.00 57.44 219 LEU A C 1
ATOM 1644 O O . LEU A 1 219 ? 12.800 -12.993 -3.761 1.00 57.44 219 LEU A O 1
ATOM 1648 N N . LEU A 1 220 ? 13.034 -13.979 -1.761 1.00 56.97 220 LEU A N 1
ATOM 1649 C CA . LEU A 1 220 ? 14.439 -14.358 -1.909 1.00 56.97 220 LEU A CA 1
ATOM 1650 C C . LEU A 1 220 ? 14.626 -15.399 -3.006 1.00 56.97 220 LEU A C 1
ATOM 1652 O O . LEU A 1 220 ? 15.562 -15.304 -3.798 1.00 56.97 220 LEU A O 1
ATOM 1656 N N . LYS A 1 221 ? 13.740 -16.394 -3.075 1.00 57.91 221 LYS A N 1
ATOM 1657 C CA . LYS A 1 221 ? 13.794 -17.407 -4.126 1.00 57.91 221 LYS A CA 1
ATOM 1658 C C . LYS A 1 221 ? 13.501 -16.778 -5.486 1.00 57.91 221 LYS A C 1
ATOM 1660 O O . LYS A 1 221 ? 14.253 -17.031 -6.414 1.00 57.91 221 LYS A O 1
ATOM 1665 N N . PHE A 1 222 ? 12.499 -15.902 -5.583 1.00 55.09 222 PHE A N 1
ATOM 1666 C CA . PHE A 1 222 ? 12.143 -15.186 -6.813 1.00 55.09 222 PHE A CA 1
ATOM 1667 C C . PHE A 1 222 ? 13.236 -14.219 -7.292 1.00 55.09 222 PHE A C 1
ATOM 1669 O O . PHE A 1 222 ? 13.523 -14.169 -8.485 1.00 55.09 222 PHE A O 1
ATOM 1676 N N . THR A 1 223 ? 13.885 -13.478 -6.390 1.00 54.88 223 THR A N 1
ATOM 1677 C CA . THR A 1 223 ? 14.980 -12.556 -6.751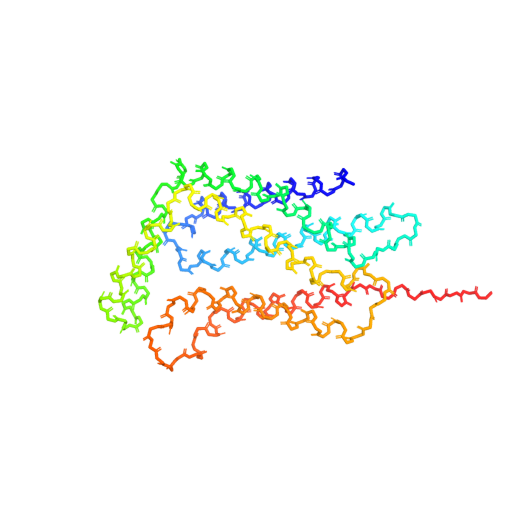 1.00 54.88 223 THR A CA 1
ATOM 1678 C C . THR A 1 223 ? 16.261 -13.292 -7.155 1.00 54.88 223 THR A C 1
ATOM 1680 O O . THR A 1 223 ? 16.918 -12.881 -8.114 1.00 54.88 223 THR A O 1
ATOM 1683 N N . ASN A 1 224 ? 16.578 -14.417 -6.503 1.00 52.84 224 ASN A N 1
ATOM 1684 C CA . ASN A 1 224 ? 17.695 -15.290 -6.890 1.00 52.84 224 ASN A CA 1
ATOM 1685 C C . ASN A 1 224 ? 17.419 -16.129 -8.154 1.00 52.84 224 ASN A C 1
ATOM 1687 O O . ASN A 1 224 ? 18.361 -16.656 -8.737 1.00 52.84 224 ASN A O 1
ATOM 1691 N N . TYR A 1 225 ? 16.163 -16.236 -8.605 1.00 42.53 225 TYR A N 1
ATOM 1692 C CA . TYR A 1 225 ? 15.777 -16.924 -9.846 1.00 42.53 225 TYR A CA 1
ATOM 1693 C C . TYR A 1 225 ? 15.794 -16.016 -11.081 1.00 42.53 225 TYR A C 1
ATOM 1695 O O . TYR A 1 225 ? 15.126 -16.301 -12.073 1.00 42.53 225 TYR A O 1
ATOM 1703 N N . THR A 1 226 ? 16.546 -14.914 -11.054 1.00 45.19 226 THR A N 1
ATOM 1704 C CA . THR A 1 226 ? 16.928 -14.267 -12.310 1.00 45.19 226 THR A CA 1
ATOM 1705 C C . THR A 1 226 ? 18.036 -15.124 -12.915 1.00 45.19 226 THR A C 1
ATOM 1707 O O . THR A 1 226 ? 19.133 -15.153 -12.352 1.00 45.19 226 THR A O 1
ATOM 1710 N N . PRO A 1 227 ? 17.783 -15.892 -13.997 1.00 35.59 227 PRO A N 1
ATOM 1711 C CA . PRO A 1 227 ? 18.848 -16.657 -14.613 1.00 35.59 227 PRO A CA 1
ATOM 1712 C C . PRO A 1 227 ? 19.967 -15.681 -14.960 1.00 35.59 227 PRO A C 1
ATOM 1714 O O . PRO A 1 227 ? 19.750 -14.643 -15.593 1.00 35.59 227 PRO A O 1
ATOM 1717 N N . ARG A 1 228 ? 21.172 -16.009 -14.491 1.00 44.97 228 ARG A N 1
ATOM 1718 C CA . ARG A 1 228 ? 22.411 -15.521 -15.079 1.00 44.97 228 ARG A CA 1
ATOM 1719 C C . ARG A 1 228 ? 22.299 -15.902 -16.552 1.00 44.97 228 ARG A C 1
ATOM 1721 O O . ARG A 1 228 ? 22.583 -17.040 -16.908 1.00 44.97 228 ARG A O 1
ATOM 1728 N N . PHE A 1 229 ? 21.844 -14.981 -17.395 1.00 43.88 229 PHE A N 1
ATOM 1729 C CA . PHE A 1 229 ? 22.153 -15.048 -18.810 1.00 43.88 229 PHE A CA 1
ATOM 1730 C C . PHE A 1 229 ? 23.649 -14.782 -18.874 1.00 43.88 229 PHE A C 1
ATOM 1732 O O . PHE A 1 229 ? 24.116 -13.645 -18.946 1.00 43.88 229 PHE A O 1
ATOM 1739 N N . ALA A 1 230 ? 24.395 -15.859 -18.634 1.00 41.78 230 ALA A N 1
ATOM 1740 C CA . ALA A 1 230 ? 25.764 -15.966 -19.040 1.00 41.78 230 ALA A CA 1
ATOM 1741 C C . ALA A 1 230 ? 25.728 -15.688 -20.536 1.00 41.78 230 ALA A C 1
ATOM 1743 O O . ALA A 1 230 ? 25.184 -16.465 -21.316 1.00 41.78 230 ALA A O 1
ATOM 1744 N N . ASN A 1 231 ? 26.250 -14.526 -20.900 1.00 45.44 231 ASN A N 1
ATOM 1745 C CA . ASN A 1 231 ? 26.877 -14.360 -22.187 1.00 45.44 231 ASN A CA 1
ATOM 1746 C C . ASN A 1 231 ? 28.015 -15.390 -22.205 1.00 45.44 231 ASN A C 1
ATOM 1748 O O . ASN A 1 231 ? 29.132 -15.099 -21.782 1.00 45.44 231 ASN A O 1
ATOM 1752 N N . GLU A 1 232 ? 27.705 -16.627 -22.581 1.00 44.00 232 GLU A N 1
ATOM 1753 C CA . GLU A 1 232 ? 28.674 -17.434 -23.297 1.00 44.00 232 GLU A CA 1
ATOM 1754 C C . GLU A 1 232 ? 28.737 -16.792 -24.680 1.00 44.00 232 GLU A C 1
ATOM 1756 O O . GLU A 1 232 ? 27.867 -16.994 -25.521 1.00 44.00 232 GLU A O 1
ATOM 1761 N N . GLU A 1 233 ? 29.704 -15.893 -24.850 1.00 49.25 233 GLU A N 1
ATOM 1762 C CA . GLU A 1 233 ? 30.200 -15.539 -26.173 1.00 49.25 233 GLU A CA 1
ATOM 1763 C C . GLU A 1 233 ? 30.813 -16.813 -26.771 1.00 49.25 233 GLU A C 1
ATOM 1765 O O . GLU A 1 233 ? 31.773 -17.334 -26.195 1.00 49.25 233 GLU A O 1
ATOM 1770 N N . PRO A 1 234 ? 30.321 -17.346 -27.902 1.00 52.28 234 PRO A N 1
ATOM 1771 C CA . PRO A 1 234 ? 31.184 -18.143 -28.743 1.00 52.28 234 PRO A CA 1
ATOM 1772 C C . PRO A 1 234 ? 32.058 -17.174 -29.548 1.00 52.28 234 PRO A C 1
ATOM 1774 O O . PRO A 1 234 ? 31.546 -16.290 -30.238 1.00 52.28 234 PRO A O 1
ATOM 1777 N N . MET A 1 235 ? 33.372 -17.335 -29.376 1.00 50.78 235 MET A N 1
ATOM 1778 C CA . MET A 1 235 ? 34.425 -16.733 -30.200 1.00 50.78 235 MET A CA 1
ATOM 1779 C C . MET A 1 235 ? 34.188 -16.946 -31.696 1.00 50.78 235 MET A C 1
ATOM 1781 O O . MET A 1 235 ? 33.699 -18.041 -32.060 1.00 50.78 235 MET A O 1
#

Secondary structure (DSSP, 8-state):
-HHHHHHHHHHHHHHHHHHHHHHHTTTTTT-HHHHHHHHHHHHHHHHHHHHHHHHHHHHTSTT--B-HHHHHHHHHHHHHHHHHHHHHHHHHIIIII-TTHHHHHHHHHHHHHHHTT--HHHHHHHHHHHHHHTSHHHHHHHHHHHHHHHHHHHHHHHHHHHBS---HHHHHHHHHHHHHHHHHHHHHHHHHHHTTS-S-TTTHHHHTHHHHHHHHHHHHHHHHTS---------

Sequence (235 aa):
MKNYALYGLINAVAVTLFSLLLYFTGLQTEHLDIGVHFQWLLAITSFVIIYLGVKEERETRPDQRMSYGSAFGGAVLISLVAGVLNSLYAYVHFSYVNTAFSEYMIQYQTAKMTTAGLPDSVIEQATTRTQNSFGPVRQAVGSGIVTVVSGAVYGLMLAPGQTQRGSMKRIAMVNGLICGFFGLLGGAANGFLTKSVGSSALIGLLGGGIGGWLITYLLLKFTNYTPRFANEEPM

Radius of gyration: 19.91 Å; chains: 1; bounding box: 55×28×62 Å